Protein AF-A0A816H6U0-F1 (afdb_monomer_lite)

Sequence (360 aa):
MGFFITALHRNIEQLHKQQYVENSCQQSFTVYRGQALSKTKFDQLKKAKHGLISFNSFLSTSTDYNVASLFGASNAINPDDVGIIYVMKIDPTHTTTPFASISEISHFCQENETLFSMHSIFRIHEIEPIDDIDKIYKVHLSLTSDNDQDLHNLTEYIKHESYTDLQSCYALPQLLINIGQQNAAESLCQSLLTNTDGKDDSLLSPYLISYLLGRTKQAQGNYNQALALYHHSITNVAQLLPPTHPNLAASYTNIGLVHSDMGNYTQALEYLQKALSTQTESLPPNRPNLAGSYTNIGLVHREMGNYSQALEYHEKAVSIQTQSLPPNHPHLALSHTNIGLVHYKMGNYSQALEYLEKAL

Structure (mmCIF, N/CA/C/O backbone):
data_AF-A0A816H6U0-F1
#
_entry.id   AF-A0A816H6U0-F1
#
loop_
_atom_site.group_PDB
_atom_site.id
_atom_site.type_symbol
_atom_site.label_atom_id
_atom_site.label_alt_id
_atom_site.label_comp_id
_atom_site.label_asym_id
_atom_site.label_entity_id
_atom_site.label_seq_id
_atom_site.pdbx_PDB_ins_code
_atom_site.Cartn_x
_atom_site.Cartn_y
_atom_site.Cartn_z
_atom_site.occupancy
_atom_site.B_iso_or_equiv
_atom_site.auth_seq_id
_atom_site.auth_comp_id
_atom_site.auth_asym_id
_atom_site.auth_atom_id
_atom_site.pdbx_PDB_model_num
ATOM 1 N N . MET A 1 1 ? -1.404 6.862 -5.860 1.00 39.28 1 MET A N 1
ATOM 2 C CA . MET A 1 1 ? -1.728 6.767 -4.414 1.00 39.28 1 MET A CA 1
ATOM 3 C C . MET A 1 1 ? -0.497 6.591 -3.520 1.00 39.28 1 MET A C 1
ATOM 5 O O . MET A 1 1 ? -0.516 7.128 -2.422 1.00 39.28 1 MET A O 1
ATOM 9 N N . GLY A 1 2 ? 0.576 5.915 -3.963 1.00 47.31 2 GLY A N 1
ATOM 10 C CA . GLY A 1 2 ? 1.759 5.654 -3.121 1.00 47.31 2 GLY A CA 1
ATOM 11 C C . GLY A 1 2 ? 2.517 6.894 -2.617 1.00 47.31 2 GLY A C 1
ATOM 12 O O . GLY A 1 2 ? 3.001 6.879 -1.487 1.00 47.31 2 GLY A O 1
ATOM 13 N N . PHE A 1 3 ? 2.554 7.989 -3.388 1.00 53.75 3 PHE A N 1
ATOM 14 C CA . PHE A 1 3 ? 3.260 9.219 -2.994 1.00 53.75 3 PHE A CA 1
ATOM 15 C C . PHE A 1 3 ? 2.703 9.878 -1.743 1.00 53.75 3 PHE A C 1
ATOM 17 O O . PHE A 1 3 ? 3.462 10.207 -0.839 1.00 53.75 3 PHE A O 1
ATOM 24 N N . PHE A 1 4 ? 1.382 10.042 -1.677 1.00 65.38 4 PHE A N 1
ATOM 25 C CA . PHE A 1 4 ? 0.735 10.719 -0.557 1.00 65.38 4 PHE A CA 1
ATOM 26 C C . PHE A 1 4 ? 0.900 9.935 0.749 1.00 65.38 4 PHE A C 1
ATOM 28 O O . PHE A 1 4 ? 1.287 10.505 1.762 1.00 65.38 4 PHE A O 1
ATOM 35 N N . ILE A 1 5 ? 0.682 8.616 0.705 1.00 68.69 5 ILE A N 1
ATOM 36 C CA . ILE A 1 5 ? 0.832 7.726 1.867 1.00 68.69 5 ILE A CA 1
ATOM 37 C C . ILE A 1 5 ? 2.277 7.750 2.377 1.00 68.69 5 ILE A C 1
ATOM 39 O O . ILE A 1 5 ? 2.513 7.893 3.574 1.00 68.69 5 ILE A O 1
ATOM 43 N N . THR A 1 6 ? 3.247 7.669 1.465 1.00 67.25 6 THR A N 1
ATOM 44 C CA . THR A 1 6 ? 4.669 7.711 1.822 1.00 67.25 6 THR A CA 1
ATOM 45 C C . THR A 1 6 ? 5.069 9.064 2.407 1.00 67.25 6 THR A C 1
ATOM 47 O O . THR A 1 6 ? 5.762 9.116 3.420 1.00 67.25 6 THR A O 1
ATOM 50 N N . ALA A 1 7 ? 4.618 10.163 1.797 1.00 75.81 7 ALA A N 1
ATOM 51 C CA . ALA A 1 7 ? 4.896 11.510 2.283 1.00 75.81 7 ALA A CA 1
ATOM 52 C C . ALA A 1 7 ? 4.292 11.743 3.674 1.00 75.81 7 ALA A C 1
ATOM 54 O O . ALA A 1 7 ? 4.971 12.260 4.555 1.00 75.81 7 ALA A O 1
ATOM 55 N N . LEU A 1 8 ? 3.051 11.300 3.900 1.00 80.00 8 LEU A N 1
ATOM 56 C CA . LEU A 1 8 ? 2.392 11.418 5.197 1.00 80.00 8 LEU A CA 1
ATOM 57 C C . LEU A 1 8 ? 3.134 10.633 6.284 1.00 80.00 8 LEU A C 1
ATOM 59 O O . LEU A 1 8 ? 3.373 11.173 7.359 1.00 80.00 8 LEU A O 1
ATOM 63 N N . HIS A 1 9 ? 3.556 9.398 5.996 1.00 81.94 9 HIS A N 1
ATOM 64 C CA . HIS A 1 9 ? 4.350 8.604 6.936 1.00 81.94 9 HIS A CA 1
ATOM 65 C C . HIS A 1 9 ? 5.656 9.316 7.323 1.00 81.94 9 HIS A C 1
ATOM 67 O O . HIS A 1 9 ? 5.947 9.445 8.509 1.00 81.94 9 HIS A O 1
ATOM 73 N N . ARG A 1 10 ? 6.406 9.842 6.342 1.00 82.38 10 ARG A N 1
ATOM 74 C CA . ARG A 1 10 ? 7.650 10.588 6.606 1.00 82.38 10 ARG A CA 1
ATOM 75 C C . ARG A 1 10 ? 7.412 11.867 7.402 1.00 82.38 10 ARG A C 1
ATOM 77 O O . ARG A 1 10 ? 8.199 12.173 8.289 1.00 82.38 10 ARG A O 1
ATOM 84 N N . ASN A 1 11 ? 6.335 12.595 7.112 1.00 87.12 11 ASN A N 1
ATOM 85 C CA . ASN A 1 11 ? 5.986 13.802 7.859 1.00 87.12 11 ASN A CA 1
ATOM 86 C C . ASN A 1 11 ? 5.676 13.471 9.325 1.00 87.12 11 ASN A C 1
ATOM 88 O O . ASN A 1 11 ? 6.170 14.157 10.215 1.00 87.12 11 ASN A O 1
ATOM 92 N N . ILE A 1 12 ? 4.925 12.392 9.583 1.00 88.38 12 ILE A N 1
ATOM 93 C CA . ILE A 1 12 ? 4.669 11.906 10.947 1.00 88.38 12 ILE A CA 1
ATOM 94 C C . ILE A 1 12 ? 5.983 11.501 11.625 1.00 88.38 12 ILE A C 1
ATOM 96 O O . ILE A 1 12 ? 6.214 11.888 12.763 1.00 88.38 12 ILE A O 1
ATOM 100 N N . GLU A 1 13 ? 6.868 10.776 10.938 1.00 87.50 13 GLU A N 1
ATOM 101 C CA . GLU A 1 13 ? 8.172 10.375 11.484 1.00 87.50 13 GLU A CA 1
ATOM 102 C C . GLU A 1 13 ? 9.064 11.579 11.827 1.00 87.50 13 GLU A C 1
ATOM 104 O O . GLU A 1 13 ? 9.714 11.601 12.873 1.00 87.50 13 GLU A O 1
ATOM 109 N N . GLN A 1 14 ? 9.093 12.601 10.970 1.00 87.25 14 GLN A N 1
ATOM 110 C CA . GLN A 1 14 ? 9.869 13.815 11.206 1.00 87.25 14 GLN A CA 1
ATOM 111 C C . GLN A 1 14 ? 9.327 14.604 12.401 1.00 87.25 14 GLN A C 1
ATOM 113 O O . GLN A 1 14 ? 10.101 14.992 13.275 1.00 87.25 14 GLN A O 1
ATOM 118 N N . LEU A 1 15 ? 8.008 14.797 12.468 1.00 88.88 15 LEU A N 1
ATOM 119 C CA . LEU A 1 15 ? 7.363 15.460 13.602 1.00 88.88 15 LEU A CA 1
ATOM 120 C C . LEU A 1 15 ? 7.560 14.668 14.895 1.00 88.88 15 LEU A C 1
ATOM 122 O O . LEU A 1 15 ? 7.862 15.260 15.925 1.00 88.88 15 LEU A O 1
ATOM 126 N N . HIS A 1 16 ? 7.471 13.337 14.840 1.00 89.38 16 HIS A N 1
ATOM 127 C CA . HIS A 1 16 ? 7.739 12.469 15.984 1.00 89.38 16 HIS A CA 1
ATOM 128 C C . HIS A 1 16 ? 9.148 12.703 16.547 1.00 89.38 16 HIS A C 1
ATOM 130 O O . HIS A 1 16 ? 9.316 12.887 17.752 1.00 89.38 16 HIS A O 1
ATOM 136 N N . LYS A 1 17 ? 10.167 12.751 15.674 1.00 86.88 17 LYS A N 1
ATOM 137 C CA . LYS A 1 17 ? 11.556 13.025 16.079 1.00 86.88 17 LYS A CA 1
ATOM 138 C C . LYS A 1 17 ? 11.686 14.386 16.758 1.00 86.88 17 LYS A C 1
ATOM 140 O O . LYS A 1 17 ? 12.251 14.458 17.845 1.00 86.88 17 LYS A O 1
ATOM 145 N N . GLN A 1 18 ? 11.103 15.426 16.168 1.00 86.62 18 GLN A N 1
ATOM 146 C CA . GLN A 1 18 ? 11.118 16.778 16.732 1.00 86.62 18 GLN A CA 1
ATOM 147 C C . GLN A 1 18 ? 10.423 16.833 18.100 1.00 86.62 18 GLN A C 1
ATOM 149 O O . GLN A 1 18 ? 10.950 17.401 19.052 1.00 86.62 18 GLN A O 1
ATOM 154 N N . GLN A 1 19 ? 9.246 16.219 18.222 1.00 87.06 19 GLN A N 1
ATOM 155 C CA . GLN A 1 19 ? 8.400 16.323 19.412 1.00 87.06 19 GLN A CA 1
ATOM 156 C C . GLN A 1 19 ? 8.873 15.446 20.577 1.00 87.06 19 GLN A C 1
ATOM 158 O O . GLN A 1 19 ? 8.772 15.870 21.728 1.00 87.06 19 GLN A O 1
ATOM 163 N N . TYR A 1 20 ? 9.389 14.245 20.304 1.00 83.94 20 TYR A N 1
ATOM 164 C CA . TYR A 1 20 ? 9.611 13.231 21.341 1.00 83.94 20 TYR A CA 1
ATOM 165 C C . TYR A 1 20 ? 11.065 12.766 21.460 1.00 83.94 20 TYR A C 1
ATOM 167 O O . TYR A 1 20 ? 11.508 12.474 22.569 1.00 83.94 20 TYR A O 1
ATOM 175 N N . VAL A 1 21 ? 11.838 12.758 20.367 1.00 77.12 21 VAL A N 1
ATOM 176 C CA . VAL A 1 21 ? 13.246 12.315 20.394 1.00 77.12 21 VAL A CA 1
ATOM 177 C C . VAL A 1 21 ? 14.183 13.471 20.747 1.00 77.12 21 VAL A C 1
ATOM 179 O O . VAL A 1 21 ? 15.010 13.343 21.645 1.00 77.12 21 VAL A O 1
ATOM 182 N N . GLU A 1 22 ? 14.041 14.616 20.080 1.00 77.81 22 GLU A N 1
ATOM 183 C CA . GLU A 1 22 ? 14.912 15.785 20.269 1.00 77.81 22 GLU A CA 1
ATOM 184 C C . GLU A 1 22 ? 14.554 16.570 21.541 1.00 77.81 22 GLU A C 1
ATOM 186 O O . GLU A 1 22 ? 15.437 16.988 22.288 1.00 77.81 22 GLU A O 1
ATOM 191 N N . ASN A 1 23 ? 13.259 16.691 21.850 1.00 68.75 23 ASN A N 1
ATOM 192 C CA . ASN A 1 23 ? 12.766 17.422 23.022 1.00 68.75 23 ASN A CA 1
ATOM 193 C C . ASN A 1 23 ? 12.738 16.598 24.326 1.00 68.75 23 ASN A C 1
ATOM 195 O O . ASN A 1 23 ? 12.281 17.098 25.352 1.00 68.75 23 ASN A O 1
ATOM 199 N N . SER A 1 24 ? 13.233 15.350 24.318 1.00 63.59 24 SER A N 1
ATOM 200 C CA . SER A 1 24 ? 13.320 14.470 25.503 1.00 63.59 24 SER A CA 1
ATOM 201 C C . SER A 1 24 ? 11.999 14.318 26.283 1.00 63.59 24 SER A C 1
ATOM 203 O O . SER A 1 24 ? 12.000 14.190 27.510 1.00 63.59 24 SER A O 1
ATOM 205 N N . CYS A 1 25 ? 10.853 14.340 25.597 1.00 62.97 25 CYS A N 1
ATOM 206 C CA . CYS A 1 25 ? 9.553 14.174 26.241 1.00 62.97 25 CYS A CA 1
ATOM 207 C C . CYS A 1 25 ? 9.340 12.696 26.609 1.00 62.97 25 CYS A C 1
ATOM 209 O O . CYS A 1 25 ? 8.988 11.882 25.762 1.00 62.97 25 CYS A O 1
ATOM 211 N N . GLN A 1 26 ? 9.574 12.348 27.877 1.00 67.19 26 GLN A N 1
ATOM 212 C CA . GLN A 1 26 ? 9.478 10.970 28.388 1.00 67.19 26 GLN A CA 1
ATOM 213 C C . GLN A 1 26 ? 8.173 10.682 29.143 1.00 67.19 26 GLN A C 1
ATOM 215 O O . GLN A 1 26 ? 7.981 9.586 29.667 1.00 67.19 26 GLN A O 1
ATOM 220 N N . GLN A 1 27 ? 7.273 11.661 29.253 1.00 83.31 27 GLN A N 1
ATOM 221 C CA . GLN A 1 27 ? 6.045 11.476 30.013 1.00 83.31 27 GLN A CA 1
ATOM 222 C C . GLN A 1 27 ? 5.001 10.735 29.175 1.00 83.31 27 GLN A C 1
ATOM 224 O O . GLN A 1 27 ? 4.593 11.199 28.112 1.00 83.31 27 GLN A O 1
ATOM 229 N N . SER A 1 28 ? 4.532 9.594 29.684 1.00 88.06 28 SER A N 1
ATOM 230 C CA . SER A 1 28 ? 3.433 8.859 29.061 1.00 88.06 28 SER A CA 1
ATOM 231 C C . SER A 1 28 ? 2.152 9.691 29.047 1.00 88.06 28 SER A C 1
ATOM 233 O O . SER A 1 28 ? 1.828 10.334 30.050 1.00 88.06 28 SER A O 1
ATOM 235 N N . PHE A 1 29 ? 1.385 9.603 27.966 1.00 91.56 29 PHE A N 1
ATOM 236 C CA . PHE A 1 29 ? 0.109 10.299 27.809 1.00 91.56 29 PHE A CA 1
ATOM 237 C C . PHE A 1 29 ? -0.975 9.352 27.285 1.00 91.56 29 PHE A C 1
ATOM 239 O O . PHE A 1 29 ? -0.691 8.216 26.902 1.00 91.56 29 PHE A O 1
ATOM 246 N N . THR A 1 30 ? -2.227 9.804 27.301 1.00 94.19 30 THR A N 1
ATOM 247 C CA . THR A 1 30 ? -3.377 9.007 26.859 1.00 94.19 30 THR A CA 1
ATOM 248 C C . THR A 1 30 ? -4.060 9.687 25.687 1.00 94.19 30 THR A C 1
ATOM 250 O O . THR A 1 30 ? -4.304 10.893 25.726 1.00 94.19 30 THR A O 1
ATOM 253 N N . VAL A 1 31 ? -4.405 8.898 24.675 1.00 94.94 31 VAL A N 1
ATOM 254 C CA . VAL A 1 31 ? -5.229 9.323 23.542 1.00 94.94 31 VAL A CA 1
ATOM 255 C C . VAL A 1 31 ? -6.445 8.419 23.404 1.00 94.94 31 VAL A C 1
ATOM 257 O O . VAL A 1 31 ? -6.464 7.281 23.879 1.00 94.94 31 VAL A O 1
ATOM 260 N N . TYR A 1 32 ? -7.476 8.940 22.756 1.00 94.81 32 TYR A N 1
ATOM 261 C CA . TYR A 1 32 ? -8.787 8.326 22.674 1.00 94.81 32 TYR A CA 1
ATOM 262 C C . TYR A 1 32 ? -9.255 8.218 21.229 1.00 94.81 32 TYR A C 1
ATOM 264 O O . TYR A 1 32 ? -9.008 9.096 20.399 1.00 94.81 32 TYR A O 1
ATOM 272 N N . ARG A 1 33 ? -9.990 7.146 20.937 1.00 93.31 33 ARG A N 1
ATOM 273 C CA . ARG A 1 33 ? -10.673 6.967 19.654 1.00 93.31 33 ARG A CA 1
ATOM 274 C C . ARG A 1 33 ? -12.007 6.270 19.847 1.00 93.31 33 ARG A C 1
ATOM 276 O O . ARG A 1 33 ? -12.047 5.164 20.375 1.00 93.31 33 ARG A O 1
ATOM 283 N N . GLY A 1 34 ? -13.075 6.895 19.364 1.00 91.12 34 GLY A N 1
ATOM 284 C CA . GLY A 1 34 ? -14.398 6.283 19.294 1.00 91.12 34 GLY A CA 1
ATOM 285 C C . GLY A 1 34 ? -14.682 5.687 17.924 1.00 91.12 34 GLY A C 1
ATOM 286 O O . GLY A 1 34 ? -14.366 6.308 16.911 1.00 91.12 34 GLY A O 1
ATOM 287 N N . GLN A 1 35 ? -15.293 4.506 17.880 1.00 89.31 35 GLN A N 1
ATOM 288 C CA . GLN A 1 35 ? -15.839 3.915 16.656 1.00 89.31 35 GLN A CA 1
ATOM 289 C C . GLN A 1 35 ? -16.900 2.856 16.977 1.00 89.31 35 GLN A C 1
ATOM 291 O O . GLN A 1 35 ? -16.920 2.319 18.081 1.00 89.31 35 GLN A O 1
ATOM 296 N N . ALA A 1 36 ? -17.737 2.502 16.001 1.00 87.94 36 ALA A N 1
ATOM 297 C CA . ALA A 1 36 ? -18.554 1.294 16.093 1.00 87.94 36 ALA A CA 1
ATOM 298 C C . ALA A 1 36 ? -17.789 0.057 15.629 1.00 87.94 36 ALA A C 1
ATOM 300 O O . ALA A 1 36 ? -16.918 0.111 14.754 1.00 87.94 36 ALA A O 1
ATOM 301 N N . LEU A 1 37 ? -18.167 -1.078 16.201 1.00 87.56 37 LEU A N 1
ATOM 302 C CA . LEU A 1 37 ? -17.691 -2.388 15.810 1.00 87.56 37 LEU A CA 1
ATOM 303 C C . LEU A 1 37 ? -18.882 -3.345 15.738 1.00 87.56 37 LEU A C 1
ATOM 305 O O . LEU A 1 37 ? -19.704 -3.365 16.649 1.00 87.56 37 LEU A O 1
ATOM 309 N N . SER A 1 38 ? -18.965 -4.171 14.695 1.00 88.75 38 SER A N 1
ATOM 310 C CA . SER A 1 38 ? -20.021 -5.186 14.632 1.00 88.75 38 SER A CA 1
ATOM 311 C C . SER A 1 38 ? -19.884 -6.181 15.783 1.00 88.75 38 SER A C 1
ATOM 313 O O . SER A 1 38 ? -18.760 -6.510 16.184 1.00 88.75 38 SER A O 1
ATOM 315 N N . LYS A 1 39 ? -21.005 -6.724 16.280 1.00 87.00 39 LYS A N 1
ATOM 316 C CA . LYS A 1 39 ? -21.010 -7.733 17.361 1.00 87.00 39 LYS A CA 1
ATOM 317 C C . LYS A 1 39 ? -19.994 -8.855 17.134 1.00 87.00 39 LYS A C 1
ATOM 319 O O . LYS A 1 39 ? -19.219 -9.171 18.026 1.00 87.00 39 LYS A O 1
ATOM 324 N N . THR A 1 40 ? -19.906 -9.389 15.915 1.00 89.94 40 THR A N 1
ATOM 325 C CA . THR A 1 40 ? -18.952 -10.460 15.577 1.00 89.94 40 THR A CA 1
ATOM 326 C C . THR A 1 40 ? -17.495 -10.041 15.778 1.00 89.94 40 THR A C 1
ATOM 328 O O . THR A 1 40 ? -16.706 -10.793 16.349 1.00 89.94 40 THR A O 1
ATOM 331 N N . LYS A 1 41 ? -17.122 -8.841 15.317 1.00 90.31 41 LYS A N 1
ATOM 332 C CA . LYS A 1 41 ? -15.765 -8.305 15.490 1.00 90.31 41 LYS A CA 1
ATOM 333 C C . LYS A 1 41 ? -15.492 -7.963 16.956 1.00 90.31 41 LYS A C 1
ATOM 335 O O . LYS A 1 41 ? -14.375 -8.144 17.429 1.00 90.31 41 LYS A O 1
ATOM 340 N N . PHE A 1 42 ? -16.507 -7.513 17.686 1.00 91.25 42 PHE A N 1
ATOM 341 C CA . PHE A 1 42 ? -16.403 -7.249 19.116 1.00 91.25 42 PHE A CA 1
ATOM 342 C C . PHE A 1 42 ? -16.213 -8.523 19.943 1.00 91.25 42 PHE A C 1
ATOM 344 O O . PHE A 1 42 ? -15.366 -8.555 20.831 1.00 91.25 42 PHE A O 1
ATOM 351 N N . ASP A 1 43 ? -16.904 -9.608 19.605 1.00 91.38 43 ASP A N 1
ATOM 352 C CA . ASP A 1 43 ? -16.697 -10.905 20.250 1.00 91.38 43 ASP A CA 1
ATOM 353 C C . ASP A 1 43 ? -15.291 -11.455 19.979 1.00 91.38 43 ASP A C 1
ATOM 355 O O . ASP A 1 43 ? -14.668 -12.044 20.864 1.00 91.38 43 ASP A O 1
ATOM 359 N N . GLN A 1 44 ? -14.757 -11.238 18.772 1.00 92.75 44 GLN A N 1
ATOM 360 C CA . GLN A 1 44 ? -13.355 -11.539 18.466 1.00 92.75 44 GLN A CA 1
ATOM 361 C C . GLN A 1 44 ? -12.405 -10.696 19.322 1.00 92.75 44 GLN A C 1
ATOM 363 O O . GLN A 1 44 ? -11.469 -11.246 19.897 1.00 92.75 44 GLN A O 1
ATOM 368 N N . LEU A 1 45 ? -12.679 -9.396 19.474 1.00 92.25 45 LEU A N 1
ATOM 369 C CA . LEU A 1 45 ? -11.899 -8.504 20.333 1.00 92.25 45 LEU A CA 1
ATOM 370 C C . LEU A 1 45 ? -11.910 -8.968 21.798 1.00 92.25 45 LEU A C 1
ATOM 372 O O . LEU A 1 45 ? -10.856 -9.025 22.424 1.00 92.25 45 LEU A O 1
ATOM 376 N N . LYS A 1 46 ? -13.074 -9.370 22.329 1.00 91.75 46 LYS A N 1
ATOM 377 C CA . LYS A 1 46 ? -13.203 -9.937 23.683 1.00 91.75 46 LYS A CA 1
ATOM 378 C C . LYS A 1 46 ? -12.382 -11.214 23.854 1.00 91.75 46 LYS A C 1
ATOM 380 O O . LYS A 1 46 ? -11.721 -11.381 24.875 1.00 91.75 46 LYS A O 1
ATOM 385 N N . LYS A 1 47 ? -12.399 -12.107 22.861 1.00 93.06 47 LYS A N 1
ATOM 386 C CA . LYS A 1 47 ? -11.585 -13.337 22.868 1.00 93.06 47 LYS A CA 1
ATOM 387 C C . LYS A 1 47 ? -10.088 -13.046 22.777 1.00 93.06 47 LYS A C 1
ATOM 389 O O . LYS A 1 47 ? -9.299 -13.802 23.328 1.00 93.06 47 LYS A O 1
ATOM 394 N N . ALA A 1 48 ? -9.716 -11.955 22.114 1.00 90.81 48 ALA A N 1
ATOM 395 C CA . ALA A 1 48 ? -8.341 -11.497 21.962 1.00 90.81 48 ALA A CA 1
ATOM 396 C C . ALA A 1 48 ? -7.838 -10.653 23.150 1.00 90.81 48 ALA A C 1
ATOM 398 O O . ALA A 1 48 ? -6.799 -10.005 23.029 1.00 90.81 48 ALA A O 1
ATOM 399 N N . LYS A 1 49 ? -8.537 -10.636 24.298 1.00 92.50 49 LYS A N 1
ATOM 400 C CA . LYS A 1 49 ? -8.062 -9.965 25.520 1.00 92.50 49 LYS A CA 1
ATOM 401 C C . LYS A 1 49 ? -6.639 -10.429 25.860 1.00 92.50 49 LYS A C 1
ATOM 403 O O . LYS A 1 49 ? -6.349 -11.618 25.776 1.00 92.50 49 LYS A O 1
ATOM 408 N N . HIS A 1 50 ? -5.765 -9.496 26.242 1.00 90.25 50 HIS A N 1
ATOM 409 C CA . HIS A 1 50 ? -4.321 -9.707 26.439 1.00 90.25 50 HIS A CA 1
ATOM 410 C C . HIS A 1 50 ? -3.509 -9.979 25.165 1.00 90.25 50 HIS A C 1
ATOM 412 O O . HIS A 1 50 ? -2.284 -10.014 25.240 1.00 90.25 50 HIS A O 1
ATOM 418 N N . GLY A 1 51 ? -4.148 -10.106 24.001 1.00 91.06 51 GLY A N 1
ATOM 419 C CA . GLY A 1 51 ? -3.500 -10.229 22.699 1.00 91.06 51 GLY A CA 1
ATOM 420 C C . GLY A 1 51 ? -3.148 -8.885 22.056 1.00 91.06 51 GLY A C 1
ATOM 421 O O . GLY A 1 51 ? -3.189 -7.826 22.688 1.00 91.06 51 GLY A O 1
ATOM 422 N N . LEU A 1 52 ? -2.807 -8.943 20.770 1.00 90.50 52 LEU A N 1
ATOM 423 C CA . LEU A 1 52 ? -2.428 -7.793 19.950 1.00 90.50 52 LEU A CA 1
ATOM 424 C C . LEU A 1 52 ? -3.576 -7.344 19.042 1.00 90.50 52 LEU A C 1
ATOM 426 O O . LEU A 1 52 ? -4.303 -8.166 18.486 1.00 90.50 52 LEU A O 1
ATOM 430 N N . ILE A 1 53 ? -3.687 -6.033 18.840 1.00 90.25 53 ILE A N 1
ATOM 431 C CA . ILE A 1 53 ? -4.529 -5.417 17.813 1.00 90.25 53 ILE A CA 1
ATOM 432 C C . ILE A 1 53 ? -3.681 -4.493 16.945 1.00 90.25 53 ILE A C 1
ATOM 434 O O . ILE A 1 53 ? -2.891 -3.704 17.461 1.00 90.25 53 ILE A O 1
ATOM 438 N N . SER A 1 54 ? -3.853 -4.575 15.626 1.00 88.62 54 SER A N 1
ATOM 439 C CA . SER A 1 54 ? -3.197 -3.679 14.675 1.00 88.62 54 SER A CA 1
ATOM 440 C C . SER A 1 54 ? -4.201 -2.744 14.007 1.00 88.62 54 SER A C 1
ATOM 442 O O . SER A 1 54 ? -5.296 -3.143 13.603 1.00 88.62 54 SER A O 1
ATOM 444 N N . PHE A 1 55 ? -3.801 -1.487 13.841 1.00 87.06 55 PHE A N 1
ATOM 445 C CA . PHE A 1 55 ? -4.481 -0.529 12.980 1.00 87.06 55 PHE A CA 1
ATOM 446 C C . PHE A 1 55 ? -3.691 -0.417 11.672 1.00 87.06 55 PHE A C 1
ATOM 448 O O . PHE A 1 55 ? -2.634 0.208 11.599 1.00 87.06 55 PHE A O 1
ATOM 455 N N . ASN A 1 56 ? -4.206 -1.057 10.619 1.00 77.12 56 ASN A N 1
ATOM 456 C CA . ASN A 1 56 ? -3.517 -1.199 9.325 1.00 77.12 56 ASN A CA 1
ATOM 457 C C . ASN A 1 56 ? -3.587 0.063 8.443 1.00 77.12 56 ASN A C 1
ATOM 459 O O . ASN A 1 56 ? -3.193 0.050 7.282 1.00 77.12 56 ASN A O 1
ATOM 463 N N . SER A 1 57 ? -4.122 1.161 8.964 1.00 82.06 57 SER A N 1
ATOM 464 C CA . SER A 1 57 ? -4.214 2.457 8.293 1.00 82.06 57 SER A CA 1
ATOM 465 C C . SER A 1 57 ? -3.744 3.544 9.249 1.00 82.06 57 SER A C 1
ATOM 467 O O . SER A 1 57 ? -3.562 3.276 10.436 1.00 82.06 57 SER A O 1
ATOM 469 N N . PHE A 1 58 ? -3.553 4.764 8.743 1.00 83.69 58 PHE A N 1
ATOM 470 C CA . PHE A 1 58 ? -3.268 5.904 9.609 1.00 83.69 58 PHE A CA 1
ATOM 471 C C . PHE A 1 58 ? -4.361 6.037 10.663 1.00 83.69 58 PHE A C 1
ATOM 473 O O . PHE A 1 58 ? -5.557 6.027 10.357 1.00 83.69 58 PHE A O 1
ATOM 480 N N . LEU A 1 59 ? -3.927 6.131 11.909 1.00 88.56 59 LEU A N 1
ATOM 481 C CA . LEU A 1 59 ? -4.808 6.159 13.057 1.00 88.56 59 LEU A CA 1
ATOM 482 C C . LEU A 1 59 ? -4.813 7.586 13.603 1.00 88.56 59 LEU A C 1
ATOM 484 O O . LEU A 1 59 ? -3.830 8.034 14.181 1.00 88.56 59 LEU A O 1
ATOM 488 N N . SER A 1 60 ? -5.923 8.295 13.397 1.00 90.44 60 SER A N 1
ATOM 489 C CA . SER A 1 60 ? -6.202 9.552 14.098 1.00 90.44 60 SER A CA 1
ATOM 490 C C . SER A 1 60 ? -6.852 9.258 15.452 1.00 90.44 60 SER A C 1
ATOM 492 O O . SER A 1 60 ? -7.715 8.372 15.570 1.00 90.44 60 SER A O 1
ATOM 494 N N . THR A 1 61 ? -6.394 9.985 16.467 1.00 92.62 61 THR A N 1
ATOM 495 C CA . THR A 1 61 ? -6.847 9.913 17.856 1.00 92.62 61 THR A CA 1
ATOM 496 C C . THR A 1 61 ? -6.914 11.318 18.440 1.00 92.62 61 THR A C 1
ATOM 498 O O . THR A 1 61 ? -6.171 12.197 18.011 1.00 92.62 61 THR A O 1
ATOM 501 N N . SER A 1 62 ? -7.770 11.529 19.436 1.00 91.12 62 SER A N 1
ATOM 502 C CA . SER A 1 62 ? -7.883 12.805 20.146 1.00 91.12 62 SER A CA 1
ATOM 503 C C . SER A 1 62 ? -7.324 12.690 21.560 1.00 91.12 62 SER A C 1
ATOM 505 O O . SER A 1 62 ? -7.418 11.635 22.184 1.00 91.12 62 SER A O 1
ATOM 507 N N . THR A 1 63 ? -6.784 13.776 22.104 1.00 88.69 63 THR A N 1
ATOM 508 C CA . THR A 1 63 ? -6.489 13.863 23.545 1.00 88.69 63 THR A CA 1
ATOM 509 C C . THR A 1 63 ? -7.739 14.155 24.381 1.00 88.69 63 THR A C 1
ATOM 511 O O . THR A 1 63 ? -7.710 13.989 25.601 1.00 88.69 63 THR A O 1
ATOM 514 N N . ASP A 1 64 ? -8.854 14.534 23.746 1.00 89.94 64 ASP A N 1
ATOM 515 C CA . ASP A 1 64 ? -10.135 14.780 24.404 1.00 89.94 64 ASP A CA 1
ATOM 516 C C . ASP A 1 64 ? -11.023 13.527 24.374 1.00 89.94 64 ASP A C 1
ATOM 518 O O . ASP A 1 64 ? -11.472 13.048 23.326 1.00 89.94 64 ASP A O 1
ATOM 522 N N . TYR A 1 65 ? -11.322 13.013 25.567 1.00 89.06 65 TYR A N 1
ATOM 523 C CA . TYR A 1 65 ? -12.229 11.887 25.755 1.00 89.06 65 TYR A CA 1
ATOM 524 C C . TYR A 1 65 ? -13.636 12.167 25.210 1.00 89.06 65 TYR A C 1
ATOM 526 O O . TYR A 1 65 ? -14.272 11.264 24.669 1.00 89.06 65 TYR A O 1
ATOM 534 N N . ASN A 1 66 ? -14.138 13.398 25.331 1.00 88.00 66 ASN A N 1
ATOM 535 C CA . ASN A 1 66 ? -15.503 13.739 24.931 1.00 88.00 66 ASN A CA 1
ATOM 536 C C . ASN A 1 66 ? -15.678 13.649 23.416 1.00 88.00 66 ASN A C 1
ATOM 538 O O . ASN A 1 66 ? -16.687 13.120 22.950 1.00 88.00 66 ASN A O 1
ATOM 542 N N . VAL A 1 67 ? -14.671 14.090 22.656 1.00 86.06 67 VAL A N 1
ATOM 543 C CA . VAL A 1 67 ? -14.649 13.968 21.193 1.00 86.06 67 VAL A CA 1
ATOM 544 C C . VAL A 1 67 ? -14.742 12.496 20.798 1.00 86.06 67 VAL A C 1
ATOM 546 O O . VAL A 1 67 ? -15.637 12.112 20.048 1.00 86.06 67 VAL A O 1
ATOM 549 N N . ALA A 1 68 ? -13.889 11.640 21.368 1.00 86.56 68 ALA A N 1
ATOM 550 C CA . ALA A 1 68 ? -13.933 10.202 21.108 1.00 86.56 68 ALA A CA 1
ATOM 551 C C . ALA A 1 68 ? -15.261 9.561 21.551 1.00 86.56 68 ALA A C 1
ATOM 553 O O . ALA A 1 68 ? -15.810 8.728 20.835 1.00 86.56 68 ALA A O 1
ATOM 554 N N . SER A 1 69 ? -15.812 9.970 22.693 1.00 85.81 69 SER A N 1
ATOM 555 C CA . SER A 1 69 ? -17.090 9.462 23.200 1.00 85.81 69 SER A CA 1
ATOM 556 C C . SER A 1 69 ? -18.246 9.748 22.243 1.00 85.81 69 SER A C 1
ATOM 558 O O . SER A 1 69 ? -19.051 8.857 21.974 1.00 85.81 69 SER A O 1
ATOM 560 N N . LEU A 1 70 ? -18.285 10.942 21.640 1.00 84.69 70 LEU A N 1
ATOM 561 C CA . LEU A 1 70 ? -19.287 11.286 20.630 1.00 84.69 70 LEU A CA 1
ATOM 562 C C . LEU A 1 70 ? -19.228 10.340 19.425 1.00 84.69 70 LEU A C 1
ATOM 564 O O . LEU A 1 70 ? -20.276 9.887 18.978 1.00 84.69 70 LEU A O 1
ATOM 568 N N . PHE A 1 71 ? -18.036 9.987 18.932 1.00 81.50 71 PHE A N 1
ATOM 569 C CA . PHE A 1 71 ? -17.877 9.029 17.827 1.00 81.50 71 PHE A CA 1
ATOM 570 C C . PHE A 1 71 ? -18.180 7.577 18.224 1.00 81.50 71 PHE A C 1
ATOM 572 O O . PHE A 1 71 ? -18.684 6.804 17.409 1.00 81.50 71 PHE A O 1
ATOM 579 N N . GLY A 1 72 ? -17.877 7.187 19.464 1.00 78.31 72 GLY A N 1
ATOM 580 C CA . GLY A 1 72 ? -18.221 5.864 19.991 1.00 78.31 72 GLY A CA 1
ATOM 581 C C . GLY A 1 72 ? -19.732 5.688 20.165 1.00 78.31 72 GLY A C 1
ATOM 582 O O . GLY A 1 72 ? -20.269 4.631 19.842 1.00 78.31 72 GLY A O 1
ATOM 583 N N . ALA A 1 73 ? -20.423 6.741 20.611 1.00 73.31 73 ALA A N 1
ATOM 584 C CA . ALA A 1 73 ? -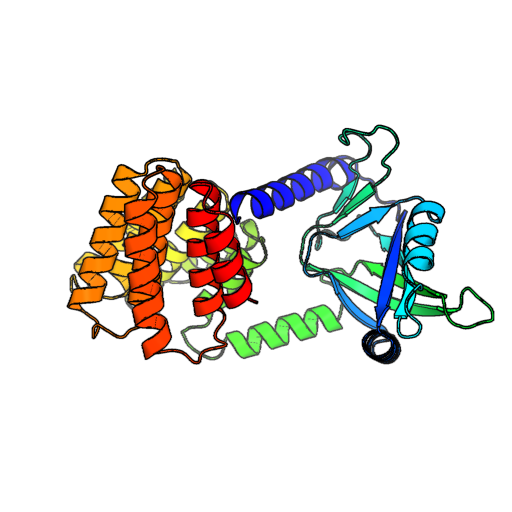21.865 6.746 20.844 1.00 73.31 73 ALA A CA 1
ATOM 585 C C . ALA A 1 73 ? -22.689 6.959 19.561 1.00 73.31 73 ALA A C 1
ATOM 587 O O . ALA A 1 73 ? -23.740 6.342 19.398 1.00 73.31 73 ALA A O 1
ATOM 588 N N . SER A 1 74 ? -22.224 7.802 18.630 1.00 63.06 74 SER A N 1
ATOM 589 C CA . SER A 1 74 ? -22.976 8.160 17.415 1.00 63.06 74 SER A CA 1
ATOM 590 C C . SER A 1 74 ? -23.083 7.033 16.389 1.00 63.06 74 SER A C 1
ATOM 592 O O . SER A 1 74 ? -23.949 7.088 15.522 1.00 63.06 74 SER A O 1
ATOM 594 N N . ASN A 1 75 ? -22.260 5.988 16.505 1.00 56.25 75 ASN A N 1
ATOM 595 C CA . ASN A 1 75 ? -22.241 4.871 15.563 1.00 56.25 75 ASN A CA 1
ATOM 596 C C . ASN A 1 75 ? -22.997 3.616 16.054 1.00 56.25 75 ASN A C 1
ATOM 598 O O . ASN A 1 75 ? -23.065 2.629 15.330 1.00 56.25 75 ASN A O 1
ATOM 602 N N . ALA A 1 76 ? -23.638 3.658 17.230 1.00 53.44 76 ALA A N 1
ATOM 603 C CA . ALA A 1 76 ? -24.527 2.596 17.731 1.00 53.44 76 ALA A CA 1
ATOM 604 C C . ALA A 1 76 ? -25.990 2.744 17.241 1.00 53.44 76 ALA A C 1
ATOM 606 O O . ALA A 1 76 ? -26.935 2.312 17.904 1.00 53.44 76 ALA A O 1
ATOM 607 N N . ILE A 1 77 ? -26.193 3.398 16.089 1.00 59.62 77 ILE A N 1
ATOM 608 C CA . ILE A 1 77 ? -27.514 3.571 15.455 1.00 59.62 77 ILE A CA 1
ATOM 609 C C . ILE A 1 77 ? -28.042 2.221 14.947 1.00 59.62 77 ILE A C 1
ATOM 611 O O . ILE A 1 77 ? -29.247 1.968 14.988 1.00 59.62 77 ILE A O 1
ATOM 615 N N . ASN A 1 78 ? -27.145 1.333 14.510 1.00 69.25 78 ASN A N 1
ATOM 616 C CA . ASN A 1 78 ? -27.498 -0.023 14.115 1.00 69.25 78 ASN A CA 1
ATOM 617 C C . ASN A 1 78 ? -27.613 -0.945 15.341 1.00 69.25 78 ASN A C 1
ATOM 619 O O . ASN A 1 78 ? -26.694 -0.988 16.158 1.00 69.25 78 ASN A O 1
ATOM 623 N N . PRO A 1 79 ? -28.679 -1.762 15.449 1.00 71.75 79 PRO A N 1
ATOM 624 C CA . PRO A 1 79 ? -28.867 -2.688 16.572 1.00 71.75 79 PRO A CA 1
ATOM 625 C C . PRO A 1 79 ? -27.774 -3.759 16.714 1.00 71.75 79 PRO A C 1
ATOM 627 O O . PRO A 1 79 ? -27.682 -4.407 17.762 1.00 71.75 79 PRO A O 1
ATOM 630 N N . ASP A 1 80 ? -26.991 -3.983 15.657 1.00 80.31 80 ASP A N 1
ATOM 631 C CA . ASP A 1 80 ? -25.956 -5.018 15.562 1.00 80.31 80 ASP A CA 1
ATOM 632 C C . ASP A 1 80 ? -24.525 -4.512 15.745 1.00 80.31 80 ASP A C 1
ATOM 634 O O . ASP A 1 80 ? -23.582 -5.310 15.720 1.00 80.31 80 ASP A O 1
ATOM 638 N N . ASP A 1 81 ? -24.381 -3.218 16.012 1.00 86.06 81 ASP A N 1
ATOM 639 C CA . ASP A 1 81 ? -23.107 -2.585 16.303 1.00 86.06 81 ASP A CA 1
ATOM 640 C C . ASP A 1 81 ? -22.975 -2.273 17.797 1.00 86.06 81 ASP A C 1
ATOM 642 O O . ASP A 1 81 ? -23.949 -2.035 18.514 1.00 86.06 81 ASP A O 1
ATOM 646 N N . VAL A 1 82 ? -21.732 -2.297 18.264 1.00 88.12 82 VAL A N 1
ATOM 647 C CA . VAL A 1 82 ? -21.323 -1.974 19.628 1.00 88.12 82 VAL A CA 1
ATOM 648 C C . VAL A 1 82 ? -20.415 -0.753 19.558 1.00 88.12 82 VAL A C 1
ATOM 650 O O . VAL A 1 82 ? -19.473 -0.715 18.761 1.00 88.12 82 VAL A O 1
ATOM 653 N N . GLY A 1 83 ? -20.697 0.257 20.377 1.00 90.12 83 GLY A N 1
ATOM 654 C CA . GLY A 1 83 ? -19.861 1.444 20.499 1.00 90.12 83 GLY A CA 1
ATOM 655 C C . GLY A 1 83 ? -18.583 1.119 21.263 1.00 90.12 83 GLY A C 1
ATOM 656 O O . GLY A 1 83 ? -18.628 0.552 22.351 1.00 90.12 83 GLY A O 1
ATOM 657 N N . ILE A 1 84 ? -17.429 1.478 20.714 1.00 91.12 84 ILE A N 1
ATOM 658 C CA . ILE A 1 84 ? -16.128 1.253 21.343 1.00 91.12 84 ILE A CA 1
ATOM 659 C C . ILE A 1 84 ? -15.417 2.585 21.513 1.00 91.12 84 ILE A C 1
ATOM 661 O O . ILE A 1 84 ? -15.303 3.365 20.568 1.00 91.12 84 ILE A O 1
ATOM 665 N N . ILE A 1 85 ? -14.890 2.812 22.713 1.00 93.62 85 ILE A N 1
ATOM 666 C CA . ILE A 1 85 ? -13.946 3.882 23.010 1.00 93.62 85 ILE A CA 1
ATOM 667 C C . ILE A 1 85 ? -12.611 3.233 23.360 1.00 93.62 85 ILE A C 1
ATOM 669 O O . ILE A 1 85 ? -12.430 2.669 24.439 1.00 93.62 85 ILE A O 1
ATOM 673 N N . TYR A 1 86 ? -11.655 3.314 22.444 1.00 94.81 86 TYR A N 1
ATOM 674 C CA . TYR A 1 86 ? -10.285 2.926 22.731 1.00 94.81 86 TYR A CA 1
ATOM 675 C C . TYR A 1 86 ? -9.631 3.981 23.616 1.00 94.81 86 TYR A C 1
ATOM 677 O O . TYR A 1 86 ? -9.608 5.162 23.268 1.00 94.81 86 TYR A O 1
ATOM 685 N N . VAL A 1 87 ? -9.088 3.535 24.745 1.00 96.00 87 VAL A N 1
ATOM 686 C CA . VAL A 1 87 ? -8.299 4.336 25.680 1.00 96.00 87 VAL A CA 1
ATOM 687 C C . VAL A 1 87 ? -6.855 3.875 25.541 1.00 96.00 87 VAL A C 1
ATOM 689 O O . VAL A 1 87 ? -6.491 2.816 26.048 1.00 96.00 87 VAL A O 1
ATOM 692 N N . MET A 1 88 ? -6.046 4.629 24.803 1.00 95.44 88 MET A N 1
ATOM 693 C CA . MET A 1 88 ? -4.703 4.215 24.400 1.00 95.44 88 MET A CA 1
ATOM 694 C C . MET A 1 88 ? -3.651 4.942 25.230 1.00 95.44 88 MET A C 1
ATOM 696 O O . MET A 1 88 ? -3.512 6.160 25.136 1.00 95.44 88 MET A O 1
ATOM 700 N N . LYS A 1 89 ? -2.892 4.194 26.030 1.00 93.94 89 LYS A N 1
ATOM 701 C CA . LYS A 1 89 ? -1.736 4.709 26.763 1.00 93.94 89 LYS A CA 1
ATOM 702 C C . LYS A 1 89 ? -0.497 4.661 25.873 1.00 93.94 89 LYS A C 1
ATOM 704 O O . LYS A 1 89 ? -0.123 3.595 25.377 1.00 93.94 89 LYS A O 1
ATOM 709 N N . ILE A 1 90 ? 0.134 5.814 25.700 1.00 92.12 90 ILE A N 1
ATOM 710 C CA . ILE A 1 90 ? 1.286 6.012 24.828 1.00 92.12 90 ILE A CA 1
ATOM 711 C C . ILE A 1 90 ? 2.514 6.279 25.687 1.00 92.12 90 ILE A C 1
ATOM 713 O O . ILE A 1 90 ? 2.521 7.198 26.508 1.00 92.12 90 ILE A O 1
ATOM 717 N N . ASP A 1 91 ? 3.543 5.460 25.492 1.00 88.31 91 ASP A N 1
ATOM 718 C CA . ASP A 1 91 ? 4.881 5.689 26.022 1.00 88.31 91 ASP A CA 1
ATOM 719 C C . ASP A 1 91 ? 5.769 6.211 24.877 1.00 88.31 91 ASP A C 1
ATOM 721 O O . ASP A 1 91 ? 6.050 5.456 23.942 1.00 88.31 91 ASP A O 1
ATOM 725 N N . PRO A 1 92 ? 6.195 7.489 24.908 1.00 84.94 92 PRO A N 1
ATOM 726 C CA . PRO A 1 92 ? 6.998 8.074 23.838 1.00 84.94 92 PRO A CA 1
ATOM 727 C C . PRO A 1 92 ? 8.392 7.474 23.680 1.00 84.94 92 PRO A C 1
ATOM 729 O O . PRO A 1 92 ? 9.041 7.710 22.666 1.00 84.94 92 PRO A O 1
ATOM 732 N N . THR A 1 93 ? 8.868 6.698 24.657 1.00 80.75 93 THR A N 1
ATOM 733 C CA . THR A 1 93 ? 10.159 6.008 24.550 1.00 80.75 93 THR A CA 1
ATOM 734 C C . THR A 1 93 ? 10.112 4.832 23.570 1.00 80.75 93 THR A C 1
ATOM 736 O O . THR A 1 93 ? 11.156 4.338 23.141 1.00 80.75 93 THR A O 1
ATOM 739 N N . HIS A 1 94 ? 8.916 4.376 23.186 1.00 78.00 94 HIS A N 1
ATOM 740 C CA . HIS A 1 94 ? 8.726 3.333 22.187 1.00 78.00 94 HIS A CA 1
ATOM 741 C C . HIS A 1 94 ? 8.798 3.919 20.773 1.00 78.00 94 HIS A C 1
ATOM 743 O O . HIS A 1 94 ? 7.860 4.543 20.287 1.00 78.00 94 HIS A O 1
ATOM 749 N N . THR A 1 95 ? 9.918 3.682 20.092 1.00 68.69 95 THR A N 1
ATOM 750 C CA . THR A 1 95 ? 10.220 4.256 18.769 1.00 68.69 95 THR A CA 1
ATOM 751 C C . THR A 1 95 ? 9.706 3.426 17.588 1.00 68.69 95 THR A C 1
ATOM 753 O O . THR A 1 95 ? 9.888 3.812 16.435 1.00 68.69 95 THR A O 1
ATOM 756 N N . THR A 1 96 ? 9.068 2.284 17.852 1.00 71.81 96 THR A N 1
ATOM 757 C CA . THR A 1 96 ? 8.641 1.308 16.834 1.00 71.81 96 THR A CA 1
ATOM 758 C C . THR A 1 96 ? 7.556 1.831 15.908 1.00 71.81 96 THR A C 1
ATOM 760 O O . THR A 1 96 ? 7.536 1.510 14.722 1.00 71.81 96 THR A O 1
ATOM 763 N N . THR A 1 97 ? 6.647 2.638 16.451 1.00 82.25 97 THR A N 1
ATOM 764 C CA . THR A 1 97 ? 5.519 3.209 15.722 1.00 82.25 97 THR A CA 1
ATOM 765 C C . THR A 1 97 ? 5.613 4.727 15.780 1.00 82.25 97 THR A C 1
ATOM 767 O O . THR A 1 97 ? 5.307 5.309 16.820 1.00 82.25 97 THR A O 1
ATOM 770 N N . PRO A 1 98 ? 5.995 5.394 14.679 1.00 88.25 98 PRO A N 1
ATOM 771 C CA . PRO A 1 98 ? 5.963 6.846 14.616 1.00 88.25 98 PRO A CA 1
ATOM 772 C C . PRO A 1 98 ? 4.551 7.392 14.842 1.00 88.25 98 PRO A C 1
ATOM 774 O O . PRO A 1 98 ? 3.588 6.935 14.213 1.00 88.25 98 PRO A O 1
ATOM 777 N N . PHE A 1 99 ? 4.449 8.406 15.695 1.00 91.88 99 PHE A N 1
ATOM 778 C CA . PHE A 1 99 ? 3.232 9.174 15.940 1.00 91.88 99 PHE A CA 1
ATOM 779 C C . PHE A 1 99 ? 3.569 10.641 16.200 1.00 91.88 99 PHE A C 1
ATOM 781 O O . PHE A 1 99 ? 4.635 10.951 16.723 1.00 91.88 99 PHE A O 1
ATOM 788 N N . ALA A 1 100 ? 2.665 11.552 15.870 1.00 91.62 100 ALA A N 1
ATOM 789 C CA . ALA A 1 100 ? 2.893 12.977 16.061 1.00 91.62 100 ALA A CA 1
ATOM 790 C C . ALA A 1 100 ? 1.612 13.692 16.474 1.00 91.62 100 ALA A C 1
ATOM 792 O O . ALA A 1 100 ? 0.536 13.405 15.942 1.00 91.62 100 ALA A O 1
ATOM 793 N N . SER A 1 101 ? 1.743 14.651 17.389 1.00 90.00 101 SER A N 1
ATOM 794 C CA . SER A 1 101 ? 0.694 15.640 17.618 1.00 90.00 101 SER A CA 1
ATOM 795 C C . SER A 1 101 ? 0.633 16.582 16.421 1.00 90.00 101 SER A C 1
ATOM 797 O O . SER A 1 101 ? 1.667 17.081 15.969 1.00 90.00 101 SER A O 1
ATOM 799 N N . ILE A 1 102 ? -0.570 16.851 15.922 1.00 89.62 102 ILE A N 1
ATOM 800 C CA . ILE A 1 102 ? -0.788 17.815 14.837 1.00 89.62 102 ILE A CA 1
ATOM 801 C C . ILE A 1 102 ? -1.399 19.132 15.319 1.00 89.62 102 ILE A C 1
ATOM 803 O O . ILE A 1 102 ? -1.704 19.991 14.498 1.00 89.62 102 ILE A O 1
ATOM 807 N N . SER A 1 103 ? -1.541 19.329 16.632 1.00 84.62 103 SER A N 1
ATOM 808 C CA . SER A 1 103 ? -2.189 20.512 17.218 1.00 84.62 103 SER A CA 1
ATOM 809 C C . SER A 1 103 ? -1.585 21.846 16.765 1.00 84.62 103 SER A C 1
ATOM 811 O O . SER A 1 103 ? -2.294 22.836 16.629 1.00 84.62 103 SER A O 1
ATOM 813 N N . GLU A 1 104 ? -0.277 21.881 16.506 1.00 83.62 104 GLU A N 1
ATOM 814 C CA . GLU A 1 104 ? 0.446 23.098 16.103 1.00 83.62 104 GLU A CA 1
ATOM 815 C C . GLU A 1 104 ? 0.449 23.347 14.588 1.00 83.62 104 GLU A C 1
ATOM 817 O O . GLU A 1 104 ? 0.829 24.426 14.137 1.00 83.62 104 GLU A O 1
ATOM 822 N N . ILE A 1 105 ? 0.048 22.350 13.797 1.00 84.81 105 ILE A N 1
ATOM 823 C CA . ILE A 1 105 ? 0.103 22.392 12.329 1.00 84.81 105 ILE A CA 1
ATOM 824 C C . ILE A 1 105 ? -1.258 22.160 11.669 1.00 84.81 105 ILE A C 1
ATOM 826 O O . ILE A 1 105 ? -1.366 22.272 10.446 1.00 84.81 105 ILE A O 1
ATOM 830 N N . SER A 1 106 ? -2.289 21.820 12.448 1.00 82.25 106 SER A N 1
ATOM 831 C CA . SER A 1 106 ? -3.643 21.683 11.929 1.00 82.25 106 SER A CA 1
ATOM 832 C C . SER A 1 106 ? -4.147 23.028 11.403 1.00 82.25 106 SER A C 1
ATOM 834 O O . SER A 1 106 ? -3.863 24.096 11.948 1.00 82.25 106 SER A O 1
ATOM 836 N N . HIS A 1 107 ? -4.939 22.962 10.333 1.00 82.50 107 HIS A N 1
ATOM 837 C CA . HIS A 1 107 ? -5.679 24.112 9.828 1.00 82.50 107 HIS A CA 1
ATOM 838 C C . HIS A 1 107 ? -6.672 24.657 10.868 1.00 82.50 107 HIS A C 1
ATOM 840 O O . HIS A 1 107 ? -6.956 25.855 10.885 1.00 82.50 107 HIS A O 1
ATOM 846 N N . PHE A 1 108 ? -7.184 23.789 11.744 1.00 79.12 108 PHE A N 1
ATOM 847 C CA . PHE A 1 108 ? -8.113 24.144 12.805 1.00 79.12 108 PHE A CA 1
ATOM 848 C C . PHE A 1 108 ? -7.381 24.168 14.148 1.00 79.12 108 PHE A C 1
ATOM 850 O O . PHE A 1 108 ? -7.043 23.132 14.707 1.00 79.12 108 PHE A O 1
ATOM 857 N N . CYS A 1 109 ? -7.205 25.357 14.729 1.00 69.56 109 CYS A N 1
ATOM 858 C CA . CYS A 1 109 ? -6.437 25.550 15.969 1.00 69.56 109 CYS A CA 1
ATOM 859 C C . CYS A 1 109 ? -7.003 24.836 17.217 1.00 69.56 109 CYS A C 1
ATOM 861 O O . CYS A 1 109 ? -6.400 24.899 18.283 1.00 69.56 109 CYS A O 1
ATOM 863 N N . GLN A 1 110 ? -8.191 24.234 17.119 1.00 74.25 110 GLN A N 1
ATOM 864 C CA . GLN A 1 110 ? -8.843 23.485 18.197 1.00 74.25 110 GLN A CA 1
ATOM 865 C C . GLN A 1 110 ? -8.672 21.963 18.045 1.00 74.25 110 GLN A C 1
ATOM 867 O O . GLN A 1 110 ? -9.061 21.217 18.943 1.00 74.25 110 GLN A O 1
ATOM 872 N N . GLU A 1 111 ? -8.099 21.490 16.933 1.00 77.62 111 GLU A N 1
ATOM 873 C CA . GLU A 1 111 ? -7.858 20.067 16.700 1.00 77.62 111 GLU A CA 1
ATOM 874 C C . GLU A 1 111 ? -6.645 19.581 17.492 1.00 77.62 111 GLU A C 1
ATOM 876 O O . GLU A 1 111 ? -5.494 19.693 17.073 1.00 77.62 111 GLU A O 1
ATOM 881 N N . ASN A 1 112 ? -6.919 18.989 18.650 1.00 84.44 112 ASN A N 1
ATOM 882 C CA . ASN A 1 112 ? -5.917 18.304 19.455 1.00 84.44 112 ASN A CA 1
ATOM 883 C C . ASN A 1 112 ? -5.888 16.816 19.099 1.00 84.44 112 ASN A C 1
ATOM 885 O O . ASN A 1 112 ? -6.399 15.966 19.838 1.00 84.44 112 ASN A O 1
ATOM 889 N N . GLU A 1 113 ? -5.314 16.519 17.933 1.00 90.06 113 GLU A N 1
ATOM 890 C CA . GLU A 1 113 ? -5.175 15.157 17.426 1.00 90.06 113 GLU A CA 1
ATOM 891 C C . GLU A 1 113 ? -3.731 14.655 17.465 1.00 90.06 113 GLU A C 1
ATOM 893 O O . GLU A 1 113 ? -2.771 15.392 17.232 1.00 90.06 113 GLU A O 1
ATOM 898 N N . THR A 1 114 ? -3.590 13.359 17.727 1.00 91.94 114 THR A N 1
ATOM 899 C CA . THR A 1 114 ? -2.351 12.607 17.527 1.00 91.94 114 THR A CA 1
ATOM 900 C C . THR A 1 114 ? -2.564 11.620 16.390 1.00 91.94 114 THR A C 1
ATOM 902 O O . THR A 1 114 ? -3.456 10.766 16.451 1.00 91.94 114 THR A O 1
ATOM 905 N N . LEU A 1 115 ? -1.738 11.744 15.352 1.00 92.25 115 LEU A N 1
ATOM 906 C CA . LEU A 1 115 ? -1.726 10.844 14.208 1.00 92.25 115 LEU A CA 1
ATOM 907 C C . LEU A 1 115 ? -0.651 9.784 14.396 1.00 92.25 115 LEU A C 1
ATOM 909 O O . LEU A 1 115 ? 0.513 10.111 14.614 1.00 92.25 115 LEU A O 1
ATOM 913 N N . PHE A 1 116 ? -1.029 8.523 14.230 1.00 91.44 116 PHE A N 1
ATOM 914 C CA . PHE A 1 116 ? -0.093 7.413 14.167 1.00 91.44 116 PHE A CA 1
ATOM 915 C C . PHE A 1 116 ? 0.088 6.949 12.728 1.00 91.44 116 PHE A C 1
ATOM 917 O O . PHE A 1 116 ? -0.842 6.949 11.910 1.00 91.44 116 PHE A O 1
ATOM 924 N N . SER A 1 117 ? 1.307 6.517 12.437 1.00 87.06 117 SER A N 1
ATOM 925 C CA . SER A 1 117 ? 1.656 5.862 11.186 1.00 87.06 117 SER A CA 1
ATOM 926 C C . SER A 1 117 ? 0.906 4.534 10.979 1.00 87.06 117 SER A C 1
ATOM 928 O O . SER A 1 117 ? 0.330 3.950 11.899 1.00 87.06 117 SER A O 1
ATOM 930 N N . MET A 1 118 ? 0.874 4.053 9.732 1.00 82.00 118 MET A N 1
ATOM 931 C CA . MET A 1 118 ? 0.266 2.756 9.414 1.00 82.00 118 MET A CA 1
ATOM 932 C C . MET A 1 118 ? 0.943 1.607 10.170 1.00 82.00 118 MET A C 1
ATOM 934 O O . MET A 1 118 ? 2.142 1.662 10.428 1.00 82.00 118 MET A O 1
ATOM 938 N N . HIS A 1 119 ? 0.180 0.540 10.419 1.00 79.81 119 HIS A N 1
ATOM 939 C CA . HIS A 1 119 ? 0.630 -0.662 11.132 1.00 79.81 119 HIS A CA 1
ATOM 940 C C . HIS A 1 119 ? 0.971 -0.394 12.602 1.00 79.81 119 HIS A C 1
ATOM 942 O O . HIS A 1 119 ? 1.856 -1.028 13.166 1.00 79.81 119 HIS A O 1
ATOM 948 N N . SER A 1 120 ? 0.237 0.525 13.233 1.00 87.38 120 SER A N 1
ATOM 949 C CA . SER A 1 120 ? 0.333 0.752 14.674 1.00 87.38 120 SER A CA 1
ATOM 950 C C . SER A 1 120 ? -0.221 -0.451 15.430 1.00 87.38 120 SER A C 1
ATOM 952 O O . SER A 1 120 ? -1.373 -0.837 15.210 1.00 87.38 120 SER A O 1
ATOM 954 N N . ILE A 1 121 ? 0.582 -1.032 16.318 1.00 89.50 121 ILE A N 1
ATOM 955 C CA . ILE A 1 121 ? 0.220 -2.229 17.084 1.00 89.50 121 ILE A CA 1
ATOM 956 C C . ILE A 1 121 ? 0.040 -1.860 18.557 1.00 89.50 121 ILE A C 1
ATOM 958 O O . ILE A 1 121 ? 0.829 -1.115 19.139 1.00 89.50 121 ILE A O 1
ATOM 962 N N . PHE A 1 122 ? -1.026 -2.383 19.157 1.00 92.25 122 PHE A N 1
ATOM 963 C CA . PHE A 1 122 ? -1.364 -2.162 20.553 1.00 92.25 122 PHE A CA 1
ATOM 964 C C . PHE A 1 122 ? -1.654 -3.481 21.265 1.00 92.25 122 PHE A C 1
ATOM 966 O O . PHE A 1 122 ? -2.209 -4.419 20.692 1.00 92.25 122 PHE A O 1
ATOM 973 N N . ARG A 1 123 ? -1.326 -3.521 22.554 1.00 93.00 123 ARG A N 1
ATOM 974 C CA . ARG A 1 123 ? -1.683 -4.598 23.476 1.00 93.00 123 ARG A CA 1
ATOM 975 C C . ARG A 1 123 ? -3.071 -4.335 24.039 1.00 93.00 123 ARG A C 1
ATOM 977 O O . ARG A 1 123 ? -3.317 -3.241 24.547 1.00 93.00 123 ARG A O 1
ATOM 984 N N . ILE A 1 124 ? -3.957 -5.325 23.970 1.00 94.50 124 ILE A N 1
ATOM 985 C CA . ILE A 1 124 ? -5.296 -5.245 24.561 1.00 94.50 124 ILE A CA 1
ATOM 986 C C . ILE A 1 124 ? -5.203 -5.579 26.050 1.00 94.50 124 ILE A C 1
ATOM 988 O O . ILE A 1 124 ? -4.756 -6.663 26.407 1.00 94.50 124 ILE A O 1
ATOM 992 N N . HIS A 1 125 ? -5.668 -4.683 26.918 1.00 93.69 125 HIS A N 1
ATOM 993 C CA . HIS A 1 125 ? -5.736 -4.907 28.364 1.00 93.69 125 HIS A CA 1
ATOM 994 C C . HIS A 1 125 ? -7.162 -5.252 28.787 1.00 93.69 125 HIS A C 1
ATOM 996 O O . HIS A 1 125 ? -7.637 -6.366 28.567 1.00 93.69 125 HIS A O 1
ATOM 1002 N N . GLU A 1 126 ? -7.854 -4.301 29.401 1.00 94.00 126 GLU A N 1
ATOM 1003 C CA . GLU A 1 126 ? -9.194 -4.474 29.943 1.00 94.00 126 GLU A CA 1
ATOM 1004 C C . GLU A 1 126 ? -10.251 -3.953 28.972 1.00 94.00 126 GLU A C 1
ATOM 1006 O O . GLU A 1 126 ? -10.026 -3.005 28.217 1.00 94.00 126 GLU A O 1
ATOM 1011 N N . ILE A 1 127 ? -11.403 -4.623 28.974 1.00 93.31 127 ILE A N 1
ATOM 1012 C CA . ILE A 1 127 ? -12.580 -4.245 28.199 1.00 93.31 127 ILE A CA 1
ATOM 1013 C C . ILE A 1 127 ? -13.715 -4.092 29.201 1.00 93.31 127 ILE A C 1
ATOM 1015 O O . ILE A 1 127 ? -14.112 -5.079 29.822 1.00 93.31 127 ILE A O 1
ATOM 1019 N N . GLU A 1 128 ? -14.208 -2.871 29.362 1.00 92.12 128 GLU A N 1
ATOM 1020 C CA . GLU A 1 128 ? -15.159 -2.500 30.410 1.00 92.12 128 GLU A CA 1
ATOM 1021 C C . GLU A 1 128 ? -16.408 -1.869 29.795 1.00 92.12 128 GLU A C 1
ATOM 1023 O O . GLU A 1 128 ? -16.273 -1.013 28.917 1.00 92.12 128 GLU A O 1
ATOM 1028 N N . PRO A 1 129 ? -17.622 -2.256 30.209 1.00 89.69 129 PRO A N 1
ATOM 1029 C CA . PRO A 1 129 ? -18.826 -1.547 29.796 1.00 89.69 129 PRO A CA 1
ATOM 1030 C C . PRO A 1 129 ? -18.864 -0.143 30.412 1.00 89.69 129 PRO A C 1
ATOM 1032 O O . PRO A 1 129 ? -18.452 0.065 31.552 1.00 89.69 129 PRO A O 1
ATOM 1035 N N . ILE A 1 130 ? -19.343 0.829 29.638 1.00 84.19 130 ILE A N 1
ATOM 1036 C CA . ILE A 1 130 ? -19.547 2.218 30.075 1.00 84.19 130 ILE A CA 1
ATOM 1037 C C . ILE A 1 130 ? -20.995 2.440 30.499 1.00 84.19 130 ILE A C 1
ATOM 1039 O O . ILE A 1 130 ? -21.248 3.212 31.422 1.00 84.19 130 ILE A O 1
ATOM 1043 N N . ASP A 1 131 ? -21.935 1.814 29.793 1.00 72.19 131 ASP A N 1
ATOM 1044 C CA . ASP A 1 131 ? -23.363 1.966 30.014 1.00 72.19 131 ASP A CA 1
ATOM 1045 C C . ASP A 1 131 ? -23.998 0.686 30.571 1.00 72.19 131 ASP A C 1
ATOM 1047 O O . ASP A 1 131 ? -23.579 -0.431 30.276 1.00 72.19 131 ASP A O 1
ATOM 1051 N N . ASP A 1 132 ? -25.067 0.854 31.352 1.00 62.03 132 ASP A N 1
ATOM 1052 C CA . ASP A 1 132 ? -25.790 -0.252 32.002 1.00 62.03 132 ASP A CA 1
ATOM 1053 C C . ASP A 1 132 ? -26.501 -1.192 31.004 1.00 62.03 132 ASP A C 1
ATOM 1055 O O . ASP A 1 132 ? -27.055 -2.219 31.391 1.00 62.03 132 ASP A O 1
ATOM 1059 N N . ILE A 1 133 ? -26.523 -0.828 29.715 1.00 66.88 133 ILE A N 1
ATOM 1060 C CA . ILE A 1 133 ? -27.163 -1.578 28.623 1.00 66.88 133 ILE A CA 1
ATOM 1061 C C . ILE A 1 133 ? -26.114 -2.347 27.795 1.00 66.88 133 ILE A C 1
ATOM 1063 O O . ILE A 1 133 ? -26.475 -3.000 26.816 1.00 66.88 133 ILE A O 1
ATOM 1067 N N . ASP A 1 134 ? -24.829 -2.309 28.179 1.00 69.38 134 ASP A N 1
ATOM 1068 C CA . ASP A 1 134 ? -23.754 -3.057 27.512 1.00 69.38 134 ASP A CA 1
ATOM 1069 C C . ASP A 1 134 ? -23.651 -2.735 26.003 1.00 69.38 134 ASP A C 1
ATOM 1071 O O . ASP A 1 134 ? -23.357 -3.597 25.169 1.00 69.38 134 ASP A O 1
ATOM 1075 N N . LYS A 1 135 ? -23.931 -1.487 25.614 1.00 81.06 135 LYS A N 1
ATOM 1076 C CA . LYS A 1 135 ? -23.851 -1.038 24.216 1.00 81.06 135 LYS A CA 1
ATOM 1077 C C . LYS A 1 135 ? -22.585 -0.258 23.923 1.00 81.06 135 LYS A C 1
ATOM 1079 O O . LYS A 1 135 ? -22.195 -0.191 22.755 1.00 81.06 135 LYS A O 1
ATOM 1084 N N . ILE A 1 136 ? -21.945 0.312 24.941 1.00 87.19 136 ILE A N 1
ATOM 1085 C CA . ILE A 1 136 ? -20.714 1.079 24.791 1.00 87.19 136 ILE A CA 1
ATOM 1086 C C . ILE A 1 136 ? -19.647 0.525 25.730 1.00 87.19 136 ILE A C 1
ATOM 1088 O O . ILE A 1 136 ? -19.875 0.390 26.928 1.00 87.19 136 ILE A O 1
ATOM 1092 N N . TYR A 1 137 ? -18.457 0.249 25.198 1.00 91.12 137 TYR A N 1
ATOM 1093 C CA . TYR A 1 137 ? -17.333 -0.294 25.961 1.00 91.12 137 TYR A CA 1
ATOM 1094 C C . TYR A 1 137 ? -16.078 0.570 25.850 1.00 91.12 137 TYR A C 1
ATOM 1096 O O . TYR A 1 137 ? -15.745 1.076 24.777 1.00 91.12 137 TYR A O 1
ATOM 1104 N N . LYS A 1 138 ? -15.328 0.667 26.950 1.00 93.25 138 LYS A N 1
ATOM 1105 C CA . LYS A 1 138 ? -13.924 1.081 26.949 1.00 93.25 138 LYS A CA 1
ATOM 1106 C C . LYS A 1 138 ? -13.044 -0.112 26.652 1.00 93.25 138 LYS A C 1
ATOM 1108 O O . LYS A 1 138 ? -13.227 -1.184 27.218 1.00 93.25 138 LYS A O 1
ATOM 1113 N N . VAL A 1 139 ? -12.060 0.096 25.791 1.00 95.12 139 VAL A N 1
ATOM 1114 C CA . VAL A 1 139 ? -11.016 -0.887 25.510 1.00 95.12 139 VAL A CA 1
ATOM 1115 C C . VAL A 1 139 ? -9.680 -0.234 25.816 1.00 95.12 139 VAL A C 1
ATOM 1117 O O . VAL A 1 139 ? -9.256 0.689 25.118 1.00 95.12 139 VAL A O 1
ATOM 1120 N N . HIS A 1 140 ? -9.030 -0.701 26.875 1.00 96.25 140 HIS A N 1
ATOM 1121 C CA . HIS A 1 140 ? -7.741 -0.192 27.313 1.00 96.25 140 HIS A CA 1
ATOM 1122 C C . HIS A 1 140 ? -6.628 -0.802 26.470 1.00 96.25 140 HIS A C 1
ATOM 1124 O O . HIS A 1 140 ? -6.485 -2.022 26.397 1.00 96.25 140 HIS A O 1
ATOM 1130 N N . LEU A 1 141 ? -5.838 0.059 25.840 1.00 95.38 141 LEU A N 1
ATOM 1131 C CA . LEU A 1 141 ? -4.749 -0.307 24.949 1.00 95.38 141 LEU A CA 1
ATOM 1132 C C . LEU A 1 141 ? -3.438 0.319 25.427 1.00 95.38 141 LEU A C 1
ATOM 1134 O O . LEU A 1 141 ? -3.436 1.430 25.955 1.00 95.38 141 LEU A O 1
ATOM 1138 N N . SER A 1 142 ? -2.312 -0.351 25.194 1.00 93.06 142 SER A N 1
ATOM 1139 C CA . SER A 1 142 ? -0.986 0.276 25.293 1.00 93.06 142 SER A CA 1
ATOM 1140 C C . SER A 1 142 ? -0.203 0.080 24.007 1.00 93.06 142 SER A C 1
ATOM 1142 O O . SER A 1 142 ? -0.236 -1.011 23.434 1.00 93.06 142 SER A O 1
ATOM 1144 N N . LEU A 1 143 ? 0.498 1.122 23.561 1.00 90.62 143 LEU A N 1
ATOM 1145 C CA . LEU A 1 143 ? 1.369 1.031 22.390 1.00 90.62 143 LEU A CA 1
ATOM 1146 C C . LEU A 1 143 ? 2.475 -0.003 22.645 1.00 90.62 143 LEU A C 1
ATOM 1148 O O . LEU A 1 143 ? 3.109 0.024 23.699 1.00 90.62 143 LEU A O 1
ATOM 1152 N N . THR A 1 144 ? 2.681 -0.931 21.712 1.00 87.00 144 THR A N 1
ATOM 1153 C CA . THR A 1 144 ? 3.694 -1.989 21.862 1.00 87.00 144 THR A CA 1
ATOM 1154 C C . THR A 1 144 ? 5.067 -1.541 21.376 1.00 87.00 144 THR A C 1
ATOM 1156 O O . THR A 1 144 ? 5.175 -0.751 20.439 1.00 87.00 144 THR A O 1
ATOM 1159 N N . SER A 1 145 ? 6.122 -2.106 21.965 1.00 80.00 145 SER A N 1
ATOM 1160 C CA . SER A 1 145 ? 7.513 -1.934 21.525 1.00 80.00 145 SER A CA 1
ATOM 1161 C C . SER A 1 145 ? 8.102 -3.240 20.996 1.00 80.00 145 SER A C 1
ATOM 1163 O O . SER A 1 145 ? 7.495 -4.299 21.142 1.00 80.00 145 SER A O 1
ATOM 1165 N N . ASP A 1 146 ? 9.310 -3.176 20.433 1.00 70.06 146 ASP A N 1
ATOM 1166 C CA . ASP A 1 146 ? 10.043 -4.345 19.922 1.00 70.06 146 ASP A CA 1
ATOM 1167 C C . ASP A 1 146 ? 10.348 -5.386 21.013 1.00 70.06 146 ASP A C 1
ATOM 1169 O O . ASP A 1 146 ? 10.645 -6.538 20.710 1.00 70.06 146 ASP A O 1
ATOM 1173 N N . ASN A 1 147 ? 10.251 -4.992 22.287 1.00 74.69 147 ASN A N 1
ATOM 1174 C CA . ASN A 1 147 ? 10.457 -5.867 23.440 1.00 74.69 147 ASN A CA 1
ATOM 1175 C C . ASN A 1 147 ? 9.213 -6.692 23.805 1.00 74.69 147 ASN A C 1
ATOM 1177 O O . ASN A 1 147 ? 9.249 -7.476 24.753 1.00 74.69 147 ASN A O 1
ATOM 1181 N N . ASP A 1 148 ? 8.093 -6.494 23.112 1.00 83.50 148 ASP A N 1
ATOM 1182 C CA . ASP A 1 148 ? 6.886 -7.275 23.332 1.00 83.50 148 ASP A CA 1
ATOM 1183 C C . ASP A 1 148 ? 7.083 -8.723 22.836 1.00 83.50 148 ASP A C 1
ATOM 1185 O O . ASP A 1 148 ? 7.371 -8.963 21.663 1.00 83.50 148 ASP A O 1
ATOM 1189 N N . GLN A 1 149 ? 6.926 -9.699 23.736 1.00 83.06 149 GLN A N 1
ATOM 1190 C CA . GLN A 1 149 ? 7.256 -11.102 23.467 1.00 83.06 149 GLN A CA 1
ATOM 1191 C C . GLN A 1 149 ? 6.402 -11.731 22.358 1.00 83.06 149 GLN A C 1
ATOM 1193 O O . GLN A 1 149 ? 6.931 -12.498 21.553 1.00 83.06 149 GLN A O 1
ATOM 1198 N N . ASP A 1 150 ? 5.100 -11.436 22.297 1.00 82.44 150 ASP A N 1
ATOM 1199 C CA . ASP A 1 150 ? 4.239 -12.031 21.267 1.00 82.44 150 ASP A CA 1
ATOM 1200 C C . ASP A 1 150 ? 4.509 -11.389 19.911 1.00 82.44 150 ASP A C 1
ATOM 1202 O O . ASP A 1 150 ? 4.519 -12.082 18.893 1.00 82.44 150 ASP A O 1
ATOM 1206 N N . LEU A 1 151 ? 4.765 -10.076 19.897 1.00 80.50 151 LEU A N 1
ATOM 1207 C CA . LEU A 1 151 ? 5.151 -9.371 18.681 1.00 80.50 151 LEU A CA 1
ATOM 1208 C C . LEU A 1 151 ? 6.500 -9.881 18.162 1.00 80.50 151 LEU A C 1
ATOM 1210 O O . LEU A 1 151 ? 6.646 -10.122 16.962 1.00 80.50 151 LEU A O 1
ATOM 1214 N N . HIS A 1 152 ? 7.459 -10.111 19.060 1.00 80.44 152 HIS A N 1
ATOM 1215 C CA . HIS A 1 152 ? 8.746 -10.712 18.733 1.00 80.44 152 HIS A CA 1
ATOM 1216 C C . HIS A 1 152 ? 8.575 -12.130 18.174 1.00 80.44 152 HIS A C 1
ATOM 1218 O O . HIS A 1 152 ? 9.071 -12.419 17.089 1.00 80.44 152 HIS A O 1
ATOM 1224 N N . ASN A 1 153 ? 7.806 -12.992 18.845 1.00 80.12 153 ASN A N 1
ATOM 1225 C CA . ASN A 1 153 ? 7.547 -14.361 18.391 1.00 80.12 153 ASN A CA 1
ATOM 1226 C C . ASN A 1 153 ? 6.857 -14.401 17.021 1.00 80.12 153 ASN A C 1
ATOM 1228 O O . ASN A 1 153 ? 7.232 -15.203 16.171 1.00 80.12 153 ASN A O 1
ATOM 1232 N N . LEU A 1 154 ? 5.870 -13.530 16.789 1.00 75.50 154 LEU A N 1
ATOM 1233 C CA . LEU A 1 154 ? 5.206 -13.402 15.492 1.00 75.50 154 LEU A CA 1
ATOM 1234 C C . LEU A 1 154 ? 6.196 -12.958 14.411 1.00 75.50 154 LEU A C 1
ATOM 1236 O O . LEU A 1 154 ? 6.201 -13.505 13.311 1.00 75.50 154 LEU A O 1
ATOM 1240 N N . THR A 1 155 ? 7.055 -11.994 14.737 1.00 73.25 155 THR A N 1
ATOM 1241 C CA . THR A 1 155 ? 8.093 -11.501 13.829 1.00 73.25 155 THR A CA 1
ATOM 1242 C C . THR A 1 155 ? 9.095 -12.604 13.487 1.00 73.25 155 THR A C 1
ATOM 1244 O O . THR A 1 155 ? 9.413 -12.788 12.315 1.00 73.25 155 THR A O 1
ATOM 1247 N N . GLU A 1 156 ? 9.559 -13.376 14.471 1.00 70.12 156 GLU A N 1
ATOM 1248 C CA . GLU A 1 156 ? 10.472 -14.506 14.264 1.00 70.12 156 GLU A CA 1
ATOM 1249 C C . GLU A 1 156 ? 9.814 -15.662 13.503 1.00 70.12 156 GLU A C 1
ATOM 1251 O O . GLU A 1 156 ? 10.450 -16.263 12.641 1.00 70.12 156 GLU A O 1
ATOM 1256 N N . TYR A 1 157 ? 8.529 -15.935 13.739 1.00 72.12 157 TYR A N 1
ATOM 1257 C CA . TYR A 1 157 ? 7.771 -16.913 12.960 1.00 72.12 157 TYR A CA 1
ATOM 1258 C C . TYR A 1 157 ? 7.662 -16.492 11.488 1.00 72.12 157 TYR A C 1
ATOM 1260 O O . TYR A 1 157 ? 8.019 -17.271 10.606 1.00 72.12 157 TYR A O 1
ATOM 1268 N N . ILE A 1 158 ? 7.253 -15.244 11.217 1.00 64.31 158 ILE A N 1
ATOM 1269 C CA . ILE A 1 158 ? 7.172 -14.697 9.851 1.00 64.31 158 ILE A CA 1
ATOM 1270 C C . ILE A 1 158 ? 8.545 -14.742 9.183 1.00 64.31 158 ILE A C 1
ATOM 1272 O O . ILE A 1 158 ? 8.649 -15.133 8.022 1.00 64.31 158 ILE A O 1
ATOM 1276 N N . LYS A 1 159 ? 9.606 -14.372 9.908 1.00 61.66 159 LYS A N 1
ATOM 1277 C CA . LYS A 1 159 ? 10.986 -14.500 9.437 1.00 61.66 159 LYS A CA 1
ATOM 1278 C C . LYS A 1 159 ? 11.292 -15.949 9.064 1.00 61.66 159 LYS A C 1
ATOM 1280 O O . LYS A 1 159 ? 11.660 -16.201 7.926 1.00 61.66 159 LYS A O 1
ATOM 1285 N N . HIS A 1 160 ? 11.115 -16.905 9.972 1.00 57.47 160 HIS A N 1
ATOM 1286 C CA . HIS A 1 160 ? 11.456 -18.310 9.743 1.00 57.47 160 HIS A CA 1
ATOM 1287 C C . HIS A 1 160 ? 10.663 -18.938 8.584 1.00 57.47 160 HIS A C 1
ATOM 1289 O O . HIS A 1 160 ? 11.234 -19.658 7.764 1.00 57.47 160 HIS A O 1
ATOM 1295 N N . GLU A 1 161 ? 9.362 -18.656 8.483 1.00 54.41 161 GLU A N 1
ATOM 1296 C CA . GLU A 1 161 ? 8.529 -19.079 7.351 1.00 54.41 161 GLU A CA 1
ATOM 1297 C C . GLU A 1 161 ? 9.010 -18.436 6.043 1.00 54.41 161 GLU A C 1
ATOM 1299 O O . GLU A 1 161 ? 9.062 -19.090 5.005 1.00 54.41 161 GLU A O 1
ATOM 1304 N N . SER A 1 162 ? 9.463 -17.181 6.106 1.00 49.16 162 SER A N 1
ATOM 1305 C CA . SER A 1 162 ? 10.001 -16.475 4.948 1.00 49.16 162 SER A CA 1
ATOM 1306 C C . SER A 1 162 ? 11.400 -16.941 4.544 1.00 49.16 162 SER A C 1
ATOM 1308 O O . SER A 1 162 ? 11.696 -16.795 3.370 1.00 49.16 162 SER A O 1
ATOM 1310 N N . TYR A 1 163 ? 12.243 -17.470 5.451 1.00 50.16 163 TYR A N 1
ATOM 1311 C CA . TYR A 1 163 ? 13.689 -17.738 5.260 1.00 50.16 163 TYR A CA 1
ATOM 1312 C C . TYR A 1 163 ? 14.080 -19.090 4.644 1.00 50.16 163 TYR A C 1
ATOM 1314 O O . TYR A 1 163 ? 15.254 -19.299 4.344 1.00 50.16 163 TYR A O 1
ATOM 1322 N N . THR A 1 164 ? 13.145 -20.014 4.434 1.00 46.31 164 THR A N 1
ATOM 1323 C CA . THR A 1 164 ? 13.493 -21.403 4.075 1.00 46.31 164 THR A CA 1
ATOM 1324 C C . THR A 1 164 ? 13.729 -21.665 2.583 1.00 46.31 164 THR A C 1
ATOM 1326 O O . THR A 1 164 ? 14.322 -22.689 2.257 1.00 46.31 164 THR A O 1
ATOM 1329 N N . ASP A 1 165 ? 13.398 -20.732 1.686 1.00 45.59 165 ASP A N 1
ATOM 1330 C CA . ASP A 1 165 ? 13.729 -20.826 0.255 1.00 45.59 165 ASP A CA 1
ATOM 1331 C C . ASP A 1 165 ? 14.666 -19.694 -0.174 1.00 45.59 165 ASP A C 1
ATOM 1333 O O . ASP A 1 165 ? 14.558 -18.578 0.316 1.00 45.59 165 ASP A O 1
ATOM 1337 N N . LEU A 1 166 ? 15.559 -19.921 -1.142 1.00 45.19 166 LEU A N 1
ATOM 1338 C CA . LEU A 1 166 ? 16.472 -18.900 -1.698 1.00 45.19 166 LEU A CA 1
ATOM 1339 C C . LEU A 1 166 ? 15.761 -17.631 -2.231 1.00 45.19 166 LEU A C 1
ATOM 1341 O O . LEU A 1 166 ? 16.420 -16.629 -2.467 1.00 45.19 166 LEU A O 1
ATOM 1345 N N . GLN A 1 167 ? 14.427 -17.625 -2.362 1.00 50.97 167 GLN A N 1
ATOM 1346 C CA . GLN A 1 167 ? 13.593 -16.431 -2.597 1.00 50.97 167 GLN A CA 1
ATOM 1347 C C . GLN A 1 167 ? 13.458 -15.494 -1.370 1.00 50.97 167 GLN A C 1
ATOM 1349 O O . GLN A 1 167 ? 12.925 -14.388 -1.482 1.00 50.97 167 GLN A O 1
ATOM 1354 N N . SER A 1 168 ? 13.964 -15.907 -0.210 1.00 53.28 168 SER A N 1
ATOM 1355 C CA . SER A 1 168 ? 13.724 -15.310 1.104 1.00 53.28 168 SER A CA 1
ATOM 1356 C C . SER A 1 168 ? 14.515 -14.053 1.439 1.00 53.28 168 SER A C 1
ATOM 1358 O O . SER A 1 168 ? 13.961 -13.107 2.005 1.00 53.28 168 SER A O 1
ATOM 1360 N N . CYS A 1 169 ? 15.796 -13.995 1.057 1.00 57.53 169 CYS A N 1
ATOM 1361 C CA . CYS A 1 169 ? 16.667 -12.844 1.320 1.00 57.53 169 CYS A CA 1
ATOM 1362 C C . CYS A 1 169 ? 16.132 -11.550 0.679 1.00 57.53 169 CYS A C 1
ATOM 1364 O O . CYS A 1 169 ? 16.500 -10.448 1.078 1.00 57.53 169 CYS A O 1
ATOM 1366 N N . TYR A 1 170 ? 15.227 -11.685 -0.292 1.00 67.44 170 TYR A N 1
ATOM 1367 C CA . TYR A 1 170 ? 14.590 -10.600 -1.034 1.00 67.44 170 TYR A CA 1
ATOM 1368 C C . TYR A 1 170 ? 13.222 -10.210 -0.463 1.00 67.44 170 TYR A C 1
ATOM 1370 O O . TYR A 1 170 ? 12.789 -9.066 -0.621 1.00 67.44 170 TYR A O 1
ATOM 1378 N N . ALA A 1 171 ? 12.544 -11.148 0.206 1.00 69.06 171 ALA A N 1
ATOM 1379 C CA . ALA A 1 171 ? 11.199 -10.956 0.733 1.00 69.06 171 ALA A CA 1
ATOM 1380 C C . ALA A 1 171 ? 11.184 -9.945 1.884 1.00 69.06 171 ALA A C 1
ATOM 1382 O O . ALA A 1 171 ? 10.310 -9.080 1.920 1.00 69.06 171 ALA A O 1
ATOM 1383 N N . LEU A 1 172 ? 12.179 -9.991 2.778 1.00 75.00 172 LEU A N 1
ATOM 1384 C CA . LEU A 1 172 ? 12.238 -9.065 3.909 1.00 75.00 172 LEU A CA 1
ATOM 1385 C C . LEU A 1 172 ? 12.490 -7.608 3.476 1.00 75.00 172 LEU A C 1
ATOM 1387 O O . LEU A 1 172 ? 11.681 -6.761 3.852 1.00 75.00 172 LEU A O 1
ATOM 1391 N N . PRO A 1 173 ? 13.505 -7.270 2.649 1.00 77.06 173 PRO A N 1
ATOM 1392 C CA . PRO A 1 173 ? 13.631 -5.911 2.121 1.00 77.06 173 PRO A CA 1
ATOM 1393 C C . PRO A 1 173 ? 12.363 -5.446 1.399 1.00 77.06 173 PRO A C 1
ATOM 1395 O O . PRO A 1 173 ? 11.929 -4.311 1.575 1.00 77.06 173 PRO A O 1
ATOM 1398 N N . GLN A 1 174 ? 11.726 -6.336 0.633 1.00 75.56 174 GLN A N 1
ATOM 1399 C CA . GLN A 1 174 ? 10.483 -6.024 -0.061 1.00 75.56 174 GLN A CA 1
ATOM 1400 C C . GLN A 1 174 ? 9.336 -5.694 0.899 1.00 75.56 174 GLN A C 1
ATOM 1402 O O . GLN A 1 174 ? 8.590 -4.740 0.666 1.00 75.56 174 GLN A O 1
ATOM 1407 N N . LEU A 1 175 ? 9.192 -6.475 1.968 1.00 74.88 175 LEU A N 1
ATOM 1408 C CA . LEU A 1 175 ? 8.198 -6.251 3.006 1.00 74.88 175 LEU A CA 1
ATOM 1409 C C . LEU A 1 175 ? 8.459 -4.923 3.715 1.00 74.88 175 LEU A C 1
ATOM 1411 O O . LEU A 1 175 ? 7.534 -4.127 3.838 1.00 74.88 175 LEU A O 1
ATOM 1415 N N . LEU A 1 176 ? 9.712 -4.653 4.093 1.00 76.62 176 LEU A N 1
ATOM 1416 C CA . LEU A 1 176 ? 10.130 -3.403 4.733 1.00 76.62 176 LEU A CA 1
ATOM 1417 C C . LEU A 1 176 ? 9.785 -2.180 3.867 1.00 76.62 176 LEU A C 1
ATOM 1419 O O . LEU A 1 176 ? 9.247 -1.198 4.375 1.00 76.62 176 LEU A O 1
ATOM 1423 N N . ILE A 1 177 ? 10.001 -2.257 2.549 1.00 74.94 177 ILE A N 1
ATOM 1424 C CA . ILE A 1 177 ? 9.568 -1.216 1.601 1.00 74.94 177 ILE A CA 1
ATOM 1425 C C . ILE A 1 177 ? 8.042 -1.056 1.626 1.00 74.94 177 ILE A C 1
ATOM 1427 O O . ILE A 1 177 ? 7.547 0.070 1.695 1.00 74.94 177 ILE A O 1
ATOM 1431 N N . ASN A 1 178 ? 7.295 -2.164 1.587 1.00 70.25 178 ASN A N 1
ATOM 1432 C CA . ASN A 1 178 ? 5.831 -2.148 1.546 1.00 70.25 178 ASN A CA 1
ATOM 1433 C C . ASN A 1 178 ? 5.204 -1.575 2.830 1.00 70.25 178 ASN A C 1
ATOM 1435 O O . ASN A 1 178 ? 4.196 -0.877 2.748 1.00 70.25 178 ASN A O 1
ATOM 1439 N N . ILE A 1 179 ? 5.799 -1.832 3.999 1.00 71.69 179 ILE A N 1
ATOM 1440 C CA . ILE A 1 179 ? 5.326 -1.295 5.287 1.00 71.69 179 ILE A CA 1
ATOM 1441 C C . ILE A 1 179 ? 5.840 0.125 5.576 1.00 71.69 179 ILE A C 1
ATOM 1443 O O . ILE A 1 179 ? 5.504 0.694 6.610 1.00 71.69 179 ILE A O 1
ATOM 1447 N N . GLY A 1 180 ? 6.629 0.716 4.670 1.00 71.31 180 GLY A N 1
ATOM 1448 C CA . GLY A 1 180 ? 7.155 2.080 4.796 1.00 71.31 180 GLY A CA 1
ATOM 1449 C C . GLY A 1 180 ? 8.477 2.200 5.564 1.00 71.31 180 GLY A C 1
ATOM 1450 O O . GLY A 1 180 ? 9.022 3.297 5.652 1.00 71.31 180 GLY A O 1
ATOM 1451 N N . GLN A 1 181 ? 9.053 1.095 6.042 1.00 73.62 181 GLN A N 1
ATOM 1452 C CA . GLN A 1 181 ? 10.339 1.056 6.750 1.00 73.62 181 GLN A CA 1
ATOM 1453 C C . GLN A 1 181 ? 11.537 1.088 5.786 1.00 73.62 181 GLN A C 1
ATOM 1455 O O . GLN A 1 181 ? 12.358 0.174 5.700 1.00 73.62 181 GLN A O 1
ATOM 1460 N N . GLN A 1 182 ? 11.651 2.183 5.041 1.00 79.81 182 GLN A N 1
ATOM 1461 C CA . GLN A 1 182 ? 12.613 2.327 3.946 1.00 79.81 182 GLN A CA 1
ATOM 1462 C C . GLN A 1 182 ? 14.071 2.373 4.426 1.00 79.81 182 GLN A C 1
ATOM 1464 O O . GLN A 1 182 ? 14.951 1.836 3.762 1.00 79.81 182 GLN A O 1
ATOM 1469 N N . ASN A 1 183 ? 14.339 2.969 5.591 1.00 79.06 183 ASN A N 1
ATOM 1470 C CA . ASN A 1 183 ? 15.693 3.033 6.156 1.00 79.06 183 ASN A CA 1
ATOM 1471 C C . ASN A 1 183 ? 16.184 1.648 6.595 1.00 79.06 183 ASN A C 1
ATOM 1473 O O . ASN A 1 183 ? 17.309 1.266 6.285 1.00 79.06 183 ASN A O 1
ATOM 1477 N N . ALA A 1 184 ? 15.314 0.862 7.238 1.00 78.88 184 ALA A N 1
ATOM 1478 C CA . ALA A 1 184 ? 15.618 -0.521 7.597 1.00 78.88 184 ALA A CA 1
ATOM 1479 C C . ALA A 1 184 ? 15.836 -1.385 6.345 1.00 78.88 184 ALA A C 1
ATOM 1481 O O . ALA A 1 184 ? 16.786 -2.167 6.293 1.00 78.88 184 ALA A O 1
ATOM 1482 N N . ALA A 1 185 ? 15.006 -1.199 5.309 1.00 82.50 185 ALA A N 1
ATOM 1483 C CA . ALA A 1 185 ? 15.182 -1.874 4.026 1.00 82.50 185 ALA A CA 1
ATOM 1484 C C . ALA A 1 185 ? 16.540 -1.545 3.385 1.00 82.50 185 ALA A C 1
ATOM 1486 O O . ALA A 1 185 ? 17.186 -2.431 2.829 1.00 82.50 185 ALA A O 1
ATOM 1487 N N . GLU A 1 186 ? 16.989 -0.289 3.470 1.00 86.75 186 GLU A N 1
ATOM 1488 C CA . GLU A 1 186 ? 18.285 0.143 2.944 1.00 86.75 186 GLU A CA 1
ATOM 1489 C C . GLU A 1 186 ? 19.445 -0.503 3.702 1.00 86.75 186 GLU A C 1
ATOM 1491 O O . GLU A 1 186 ? 20.302 -1.121 3.070 1.00 86.75 186 GLU A O 1
ATOM 1496 N N . SER A 1 187 ? 19.458 -0.401 5.035 1.00 84.75 187 SER A N 1
ATOM 1497 C CA . SER A 1 187 ? 20.515 -0.988 5.864 1.00 84.75 187 SER A CA 1
ATOM 1498 C C . SER A 1 187 ? 20.616 -2.500 5.668 1.00 84.75 187 SER A C 1
ATOM 1500 O O . SER A 1 187 ? 21.719 -3.038 5.593 1.00 84.75 187 SER A O 1
ATOM 1502 N N . LEU A 1 188 ? 19.475 -3.180 5.519 1.00 82.62 188 LEU A N 1
ATOM 1503 C CA . LEU A 1 188 ? 19.433 -4.607 5.218 1.00 82.62 188 LEU A CA 1
ATOM 1504 C C . LEU A 1 188 ? 19.981 -4.917 3.818 1.00 82.62 188 LEU A C 1
ATOM 1506 O O . LEU A 1 188 ? 20.794 -5.820 3.669 1.00 82.62 188 LEU A O 1
ATOM 1510 N N . CYS A 1 189 ? 19.585 -4.169 2.782 1.00 83.00 189 CYS A N 1
ATOM 1511 C CA . CYS A 1 189 ? 20.138 -4.368 1.437 1.00 83.00 189 CYS A CA 1
ATOM 1512 C C . CYS A 1 189 ? 21.658 -4.142 1.406 1.00 83.00 189 CYS A C 1
ATOM 1514 O O . CYS A 1 189 ? 22.375 -4.887 0.744 1.00 83.00 189 CYS A O 1
ATOM 1516 N N . GLN A 1 190 ? 22.154 -3.130 2.123 1.00 84.75 190 GLN A N 1
ATOM 1517 C CA . GLN A 1 190 ? 23.583 -2.830 2.211 1.00 84.75 190 GLN A CA 1
ATOM 1518 C C . GLN A 1 190 ? 24.354 -3.932 2.941 1.00 84.75 190 GLN A C 1
ATOM 1520 O O . GLN A 1 190 ? 25.392 -4.358 2.444 1.00 84.75 190 GLN A O 1
ATOM 1525 N N . SER A 1 191 ? 23.835 -4.434 4.066 1.00 81.44 191 SER A N 1
ATOM 1526 C CA . SER A 1 191 ? 24.480 -5.528 4.801 1.00 81.44 191 SER A CA 1
ATOM 1527 C C . SER A 1 191 ? 24.492 -6.832 4.000 1.00 81.44 191 SER A C 1
ATOM 1529 O O . SER A 1 191 ? 25.491 -7.550 4.001 1.00 81.44 191 SER A O 1
ATOM 1531 N N . LEU A 1 192 ? 23.418 -7.119 3.257 1.00 77.94 192 LEU A N 1
ATOM 1532 C CA . LEU A 1 192 ? 23.364 -8.253 2.336 1.00 77.94 192 LEU A CA 1
ATOM 1533 C C . LEU A 1 192 ? 24.411 -8.118 1.226 1.00 77.94 192 LEU A C 1
ATOM 1535 O O . LEU A 1 192 ? 25.104 -9.089 0.940 1.00 77.94 192 LEU A O 1
ATOM 1539 N N . LEU A 1 193 ? 24.579 -6.917 0.661 1.00 76.81 193 LEU A N 1
ATOM 1540 C CA . LEU A 1 193 ? 25.575 -6.655 -0.379 1.00 76.81 193 LEU A CA 1
ATOM 1541 C C . LEU A 1 193 ? 27.016 -6.826 0.133 1.00 76.81 193 LEU A C 1
ATOM 1543 O O . LEU A 1 193 ? 27.860 -7.344 -0.595 1.00 76.81 193 LEU A O 1
ATOM 1547 N N . THR A 1 194 ? 27.302 -6.421 1.376 1.00 73.75 194 THR A N 1
ATOM 1548 C CA . THR A 1 194 ? 28.629 -6.600 1.993 1.00 73.75 194 THR A CA 1
ATOM 1549 C C . THR A 1 194 ? 28.904 -8.039 2.415 1.00 73.75 194 THR A C 1
ATOM 1551 O O . THR A 1 194 ? 30.055 -8.452 2.417 1.00 73.75 194 THR A O 1
ATOM 1554 N N . ASN A 1 195 ? 27.869 -8.805 2.773 1.00 66.19 195 ASN A N 1
ATOM 1555 C CA . ASN A 1 195 ? 28.008 -10.198 3.209 1.00 66.19 195 ASN A CA 1
ATOM 1556 C C . ASN A 1 195 ? 28.059 -11.195 2.041 1.00 66.19 195 ASN A C 1
ATOM 1558 O O . ASN A 1 195 ? 28.470 -12.339 2.236 1.00 66.19 195 ASN A O 1
ATOM 1562 N N . THR A 1 196 ? 27.681 -10.787 0.825 1.00 63.28 196 THR A N 1
ATOM 1563 C CA . THR A 1 196 ? 27.927 -11.549 -0.410 1.00 63.28 196 THR A CA 1
ATOM 1564 C C . THR A 1 196 ? 29.408 -11.512 -0.817 1.00 63.28 196 THR A C 1
ATOM 1566 O O . THR A 1 196 ? 29.767 -11.063 -1.902 1.00 63.28 196 THR A O 1
ATOM 1569 N N . ASP A 1 197 ? 30.287 -12.023 0.045 1.00 49.94 197 ASP A N 1
ATOM 1570 C CA . ASP A 1 197 ? 31.692 -12.304 -0.264 1.00 49.94 197 ASP A CA 1
ATOM 1571 C C . ASP A 1 197 ? 31.787 -13.583 -1.109 1.00 49.94 197 ASP A C 1
ATOM 1573 O O . ASP A 1 197 ? 32.063 -14.664 -0.594 1.00 49.94 197 ASP A O 1
ATOM 1577 N N . GLY A 1 198 ? 31.506 -13.477 -2.412 1.00 50.91 198 GLY A N 1
ATOM 1578 C CA . GLY A 1 198 ? 31.965 -14.395 -3.471 1.00 50.91 198 GLY A CA 1
ATOM 1579 C C . GLY A 1 198 ? 31.717 -15.908 -3.323 1.00 50.91 198 GLY A C 1
ATOM 1580 O O . GLY A 1 198 ? 32.298 -16.670 -4.091 1.00 50.91 198 GLY A O 1
ATOM 1581 N N . LYS A 1 199 ? 30.917 -16.365 -2.352 1.00 46.78 199 LYS A N 1
ATOM 1582 C CA . LYS A 1 199 ? 30.750 -17.791 -2.009 1.00 46.78 199 LYS A CA 1
ATOM 1583 C C . LYS A 1 199 ? 29.371 -18.365 -2.306 1.00 46.78 199 LYS A C 1
ATOM 1585 O O . LYS A 1 199 ? 29.192 -19.565 -2.130 1.00 46.78 199 LYS A O 1
ATOM 1590 N N . ASP A 1 200 ? 28.423 -17.540 -2.740 1.00 47.25 200 ASP A N 1
ATOM 1591 C CA . ASP A 1 200 ? 27.080 -18.004 -3.078 1.00 47.25 200 ASP A CA 1
ATOM 1592 C C . ASP A 1 200 ? 26.915 -18.028 -4.604 1.00 47.25 200 ASP A C 1
ATOM 1594 O O . ASP A 1 200 ? 26.844 -16.986 -5.258 1.00 47.25 200 ASP A O 1
ATOM 1598 N N . ASP A 1 201 ? 26.908 -19.238 -5.166 1.00 48.16 201 ASP A N 1
ATOM 1599 C CA . ASP A 1 201 ? 27.029 -19.584 -6.595 1.00 48.16 201 ASP A CA 1
ATOM 1600 C C . ASP A 1 201 ? 25.842 -19.141 -7.483 1.00 48.16 201 ASP A C 1
ATOM 1602 O O . ASP A 1 201 ? 25.692 -19.592 -8.622 1.00 48.16 201 ASP A O 1
ATOM 1606 N N . SER A 1 202 ? 24.987 -18.221 -7.021 1.00 56.53 202 SER A N 1
ATOM 1607 C CA . SER A 1 202 ? 23.981 -17.598 -7.883 1.00 56.53 202 SER A CA 1
ATOM 1608 C C . SER A 1 202 ? 24.469 -16.232 -8.378 1.00 56.53 202 SER A C 1
ATOM 1610 O O . SER A 1 202 ? 24.382 -15.207 -7.702 1.00 56.53 202 SER A O 1
ATOM 1612 N N . LEU A 1 203 ? 24.926 -16.199 -9.634 1.00 53.56 203 LEU A N 1
ATOM 1613 C CA . LEU A 1 203 ? 25.292 -14.991 -10.400 1.00 53.56 203 LEU A CA 1
ATOM 1614 C C . LEU A 1 203 ? 24.210 -13.879 -10.391 1.00 53.56 203 LEU A C 1
ATOM 1616 O O . LEU A 1 203 ? 24.470 -12.747 -10.792 1.00 53.56 203 LEU A O 1
ATOM 1620 N N . LEU A 1 204 ? 22.993 -14.187 -9.931 1.00 58.47 204 LEU A N 1
ATOM 1621 C CA . LEU A 1 204 ? 21.828 -13.302 -9.855 1.00 58.47 204 LEU A CA 1
ATOM 1622 C C . LEU A 1 204 ? 21.659 -12.587 -8.499 1.00 58.47 204 LEU A C 1
ATOM 1624 O O . LEU A 1 204 ? 20.887 -11.627 -8.428 1.00 58.47 204 LEU A O 1
ATOM 1628 N N . SER A 1 205 ? 22.360 -13.006 -7.438 1.00 68.81 205 SER A N 1
ATOM 1629 C CA . SER A 1 205 ? 22.180 -12.456 -6.082 1.00 68.81 205 SER A CA 1
ATOM 1630 C C . SER A 1 205 ? 22.573 -10.966 -5.964 1.00 68.81 205 SER A C 1
ATOM 1632 O O . SER A 1 205 ? 21.725 -10.161 -5.560 1.00 68.81 205 SER A O 1
ATOM 1634 N N . PRO A 1 206 ? 23.763 -10.518 -6.425 1.00 72.56 206 PRO A N 1
ATOM 1635 C CA . PRO A 1 206 ? 24.153 -9.103 -6.339 1.00 72.56 206 PRO A CA 1
ATOM 1636 C C . PRO A 1 206 ? 23.284 -8.179 -7.205 1.00 72.56 206 PRO A C 1
ATOM 1638 O O . PRO A 1 206 ? 23.017 -7.027 -6.845 1.00 72.56 206 PRO A O 1
ATOM 1641 N N . TYR A 1 207 ? 22.805 -8.695 -8.341 1.00 76.56 207 TYR A N 1
ATOM 1642 C CA . TYR A 1 207 ? 21.845 -8.005 -9.200 1.00 76.56 207 TYR A CA 1
ATOM 1643 C C . TYR A 1 207 ? 20.548 -7.708 -8.447 1.00 76.56 207 TYR A C 1
ATOM 1645 O O . TYR A 1 207 ? 20.087 -6.565 -8.446 1.00 76.56 207 TYR A O 1
ATOM 1653 N N . LEU A 1 208 ? 19.971 -8.731 -7.810 1.00 74.50 208 LEU A N 1
ATOM 1654 C CA . LEU A 1 208 ? 18.668 -8.628 -7.168 1.00 74.50 208 LEU A CA 1
ATOM 1655 C C . LEU A 1 208 ? 18.730 -7.746 -5.916 1.00 74.50 208 LEU A C 1
ATOM 1657 O O . LEU A 1 208 ? 17.818 -6.957 -5.680 1.00 74.50 208 LEU A O 1
ATOM 1661 N N . ILE A 1 209 ? 19.839 -7.791 -5.173 1.00 78.81 209 ILE A N 1
ATOM 1662 C CA . ILE A 1 209 ? 20.095 -6.873 -4.053 1.00 78.81 209 ILE A CA 1
ATOM 1663 C C . ILE A 1 209 ? 20.212 -5.424 -4.555 1.00 78.81 209 ILE A C 1
ATOM 1665 O O . ILE A 1 209 ? 19.576 -4.530 -3.999 1.00 78.81 209 ILE A O 1
ATOM 1669 N N . SER A 1 210 ? 20.948 -5.182 -5.647 1.00 83.75 210 SER A N 1
ATOM 1670 C CA . SER A 1 210 ? 21.048 -3.843 -6.259 1.00 83.75 210 SER A CA 1
ATOM 1671 C C . SER A 1 210 ? 19.692 -3.335 -6.762 1.00 83.75 210 SER A C 1
ATOM 1673 O O . SER A 1 210 ? 19.365 -2.159 -6.608 1.00 83.75 210 SER A O 1
ATOM 1675 N N . TYR A 1 211 ? 18.882 -4.232 -7.327 1.00 82.88 211 TYR A N 1
ATOM 1676 C CA . TYR A 1 211 ? 17.509 -3.961 -7.743 1.00 82.88 211 TYR A CA 1
ATOM 1677 C C . TYR A 1 211 ? 16.623 -3.562 -6.551 1.00 82.88 211 TYR A C 1
ATOM 1679 O O . TYR A 1 211 ? 15.919 -2.553 -6.621 1.00 82.88 211 TYR A O 1
ATOM 1687 N N . LEU A 1 212 ? 16.678 -4.298 -5.437 1.00 83.00 212 LEU A N 1
ATOM 1688 C CA . LEU A 1 212 ? 15.921 -3.975 -4.221 1.00 83.00 212 LEU A CA 1
ATOM 1689 C C . LEU A 1 212 ? 16.374 -2.651 -3.609 1.00 83.00 212 LEU A C 1
ATOM 1691 O O . LEU A 1 212 ? 15.534 -1.842 -3.226 1.00 83.00 212 LEU A O 1
ATOM 1695 N N . LEU A 1 213 ? 17.680 -2.384 -3.593 1.00 88.38 213 LEU A N 1
ATOM 1696 C CA . LEU A 1 213 ? 18.211 -1.106 -3.137 1.00 88.38 213 LEU A CA 1
ATOM 1697 C C . LEU A 1 213 ? 17.702 0.052 -4.009 1.00 88.38 213 LEU A C 1
ATOM 1699 O O . LEU A 1 213 ? 17.312 1.090 -3.477 1.00 88.38 213 LEU A O 1
ATOM 1703 N N . GLY A 1 214 ? 17.626 -0.140 -5.332 1.00 88.94 214 GLY A N 1
ATOM 1704 C CA . GLY A 1 214 ? 17.006 0.816 -6.253 1.00 88.94 214 GLY A CA 1
ATOM 1705 C C . GLY A 1 214 ? 15.542 1.095 -5.902 1.00 88.94 214 GLY A C 1
ATOM 1706 O O . GLY A 1 214 ? 15.139 2.257 -5.815 1.00 88.94 214 GLY A O 1
ATOM 1707 N N . ARG A 1 215 ? 14.767 0.047 -5.591 1.00 85.31 215 ARG A N 1
ATOM 1708 C CA . ARG A 1 215 ? 13.372 0.178 -5.134 1.00 85.31 215 ARG A CA 1
ATOM 1709 C C . ARG A 1 215 ? 13.260 0.918 -3.811 1.00 85.31 215 ARG A C 1
ATOM 1711 O O . ARG A 1 215 ? 12.377 1.761 -3.667 1.00 85.31 215 ARG A O 1
ATOM 1718 N N . THR A 1 216 ? 14.159 0.652 -2.871 1.00 87.25 216 THR A N 1
ATOM 1719 C CA . THR A 1 216 ? 14.215 1.372 -1.598 1.00 87.25 216 THR A CA 1
ATOM 1720 C C . THR A 1 216 ? 14.503 2.854 -1.824 1.00 87.25 216 THR A C 1
ATOM 1722 O O . THR A 1 216 ? 13.784 3.700 -1.295 1.00 87.25 216 THR A O 1
ATOM 1725 N N . LYS A 1 217 ? 15.483 3.198 -2.673 1.00 88.31 217 LYS A N 1
ATOM 1726 C CA . LYS A 1 217 ? 15.790 4.596 -3.020 1.00 88.31 217 LYS A CA 1
ATOM 1727 C C . LYS A 1 217 ? 14.622 5.294 -3.711 1.00 88.31 217 LYS A C 1
ATOM 1729 O O . LYS A 1 217 ? 14.326 6.439 -3.378 1.00 88.31 217 LYS A O 1
ATOM 1734 N N . GLN A 1 218 ? 13.920 4.611 -4.613 1.00 85.94 218 GLN A N 1
ATOM 1735 C CA . GLN A 1 218 ? 12.697 5.135 -5.224 1.00 85.94 218 GLN A CA 1
ATOM 1736 C C . GLN A 1 218 ? 11.621 5.393 -4.164 1.00 85.94 218 GLN A C 1
ATOM 1738 O O . GLN A 1 218 ? 11.043 6.477 -4.135 1.00 85.94 218 GLN A O 1
ATOM 1743 N N . ALA A 1 219 ? 11.398 4.444 -3.252 1.00 80.56 219 ALA A N 1
ATOM 1744 C CA . ALA A 1 219 ? 10.437 4.595 -2.166 1.00 80.56 219 ALA A CA 1
ATOM 1745 C C . ALA A 1 219 ? 10.795 5.769 -1.233 1.00 80.56 219 ALA A C 1
ATOM 1747 O O . ALA A 1 219 ? 9.891 6.463 -0.768 1.00 80.56 219 ALA A O 1
ATOM 1748 N N . GLN A 1 220 ? 12.087 6.057 -1.030 1.00 80.69 220 GLN A N 1
ATOM 1749 C CA . GLN A 1 220 ? 12.595 7.244 -0.319 1.00 80.69 220 GLN A CA 1
ATOM 1750 C C . GLN A 1 220 ? 12.457 8.557 -1.112 1.00 80.69 220 GLN A C 1
ATOM 1752 O O . GLN A 1 220 ? 12.625 9.638 -0.550 1.00 80.69 220 GLN A O 1
ATOM 1757 N N . GLY A 1 221 ? 12.105 8.513 -2.399 1.00 82.25 221 GLY A N 1
ATOM 1758 C CA . GLY A 1 221 ? 12.086 9.681 -3.288 1.00 82.25 221 GLY A CA 1
ATOM 1759 C C . GLY A 1 221 ? 13.466 10.082 -3.828 1.00 82.25 221 GLY A C 1
ATOM 1760 O O . GLY A 1 221 ? 13.601 11.112 -4.482 1.00 82.25 221 GLY A O 1
ATOM 1761 N N . ASN A 1 222 ? 14.498 9.266 -3.597 1.00 87.94 222 ASN A N 1
ATOM 1762 C CA . ASN A 1 222 ? 15.857 9.467 -4.101 1.00 87.94 222 ASN A CA 1
ATOM 1763 C C . ASN A 1 222 ? 15.979 8.955 -5.549 1.00 87.94 222 ASN A C 1
ATOM 1765 O O . ASN A 1 222 ? 16.734 8.024 -5.837 1.00 87.94 222 ASN A O 1
ATOM 1769 N N . TYR A 1 223 ? 15.225 9.555 -6.475 1.00 87.44 223 TYR A N 1
ATOM 1770 C CA . TYR A 1 223 ? 15.044 9.030 -7.836 1.00 87.44 223 TYR A CA 1
ATOM 1771 C C . TYR A 1 223 ? 16.342 8.912 -8.643 1.00 87.44 223 TYR A C 1
ATOM 1773 O O . TYR A 1 223 ? 16.560 7.898 -9.298 1.00 87.44 223 TYR A O 1
ATOM 1781 N N . ASN A 1 224 ? 17.251 9.887 -8.548 1.00 90.31 224 ASN A N 1
ATOM 1782 C CA . ASN A 1 224 ? 18.531 9.833 -9.267 1.00 90.31 224 ASN A CA 1
ATOM 1783 C C . ASN A 1 224 ? 19.408 8.655 -8.806 1.00 90.31 224 ASN A C 1
ATOM 1785 O O . ASN A 1 224 ? 20.045 7.996 -9.625 1.00 90.31 224 ASN A O 1
ATOM 1789 N N . GLN A 1 225 ? 19.414 8.361 -7.501 1.00 89.81 225 GLN A N 1
ATOM 1790 C CA . GLN A 1 225 ? 20.132 7.205 -6.958 1.00 89.81 225 GLN A CA 1
ATOM 1791 C C . GLN A 1 225 ? 19.454 5.895 -7.373 1.00 89.81 225 GLN A C 1
ATOM 1793 O O . GLN A 1 225 ? 20.141 4.944 -7.737 1.00 89.81 225 GLN A O 1
ATOM 1798 N N . ALA A 1 226 ? 18.116 5.858 -7.376 1.00 89.94 226 ALA A N 1
ATOM 1799 C CA . ALA A 1 226 ? 17.354 4.707 -7.853 1.00 89.94 226 ALA A CA 1
ATOM 1800 C C . ALA A 1 226 ? 17.666 4.389 -9.326 1.00 89.94 226 ALA A C 1
ATOM 1802 O O . ALA A 1 226 ? 17.984 3.247 -9.648 1.00 89.94 226 ALA A O 1
ATOM 1803 N N . LEU A 1 227 ? 17.663 5.401 -10.204 1.00 91.00 227 LEU A N 1
ATOM 1804 C CA . LEU A 1 227 ? 18.023 5.248 -11.617 1.00 91.00 227 LEU A CA 1
ATOM 1805 C C . LEU A 1 227 ? 19.451 4.726 -11.787 1.00 91.00 227 LEU A C 1
ATOM 1807 O O . LEU A 1 227 ? 19.661 3.785 -12.549 1.00 91.00 227 LEU A O 1
ATOM 1811 N N . ALA A 1 228 ? 20.424 5.288 -11.063 1.00 90.31 228 ALA A N 1
ATOM 1812 C CA . ALA A 1 228 ? 21.811 4.828 -11.127 1.00 90.31 228 ALA A CA 1
ATOM 1813 C C . ALA A 1 228 ? 21.940 3.342 -10.746 1.00 90.31 228 ALA A C 1
ATOM 1815 O O . ALA A 1 228 ? 22.600 2.577 -11.451 1.00 90.31 228 ALA A O 1
ATOM 1816 N N . LEU A 1 229 ? 21.256 2.919 -9.676 1.00 89.31 229 LEU A N 1
ATOM 1817 C CA . LEU A 1 229 ? 21.235 1.527 -9.226 1.00 89.31 229 LEU A CA 1
ATOM 1818 C C . LEU A 1 229 ? 20.571 0.600 -10.247 1.00 89.31 229 LEU A C 1
ATOM 1820 O O . LEU A 1 229 ? 21.127 -0.454 -10.555 1.00 89.31 229 LEU A O 1
ATOM 1824 N N . TYR A 1 230 ? 19.432 0.993 -10.823 1.00 89.00 230 TYR A N 1
ATOM 1825 C CA . TYR A 1 230 ? 18.765 0.197 -11.854 1.00 89.00 230 TYR A CA 1
ATOM 1826 C C . TYR A 1 230 ? 19.590 0.099 -13.143 1.00 89.00 230 TYR A C 1
ATOM 1828 O O . TYR A 1 230 ? 19.698 -0.984 -13.711 1.00 89.00 230 TYR A O 1
ATOM 1836 N N . HIS A 1 231 ? 20.228 1.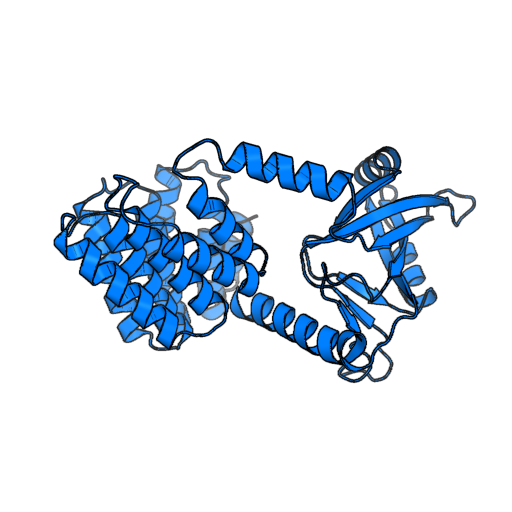182 -13.591 1.00 87.69 231 HIS A N 1
ATOM 1837 C CA . HIS A 1 231 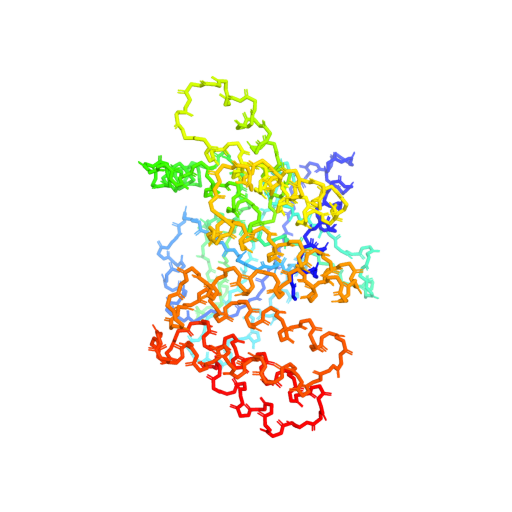? 21.099 1.150 -14.768 1.00 87.69 231 HIS A CA 1
ATOM 1838 C C . HIS A 1 231 ? 22.332 0.272 -14.562 1.00 87.69 231 HIS A C 1
ATOM 1840 O O . HIS A 1 231 ? 22.683 -0.518 -15.442 1.00 87.69 231 HIS A O 1
ATOM 1846 N N . HIS A 1 232 ? 22.971 0.375 -13.397 1.00 83.50 232 HIS A N 1
ATOM 1847 C CA . HIS A 1 232 ? 24.088 -0.490 -13.032 1.00 83.50 232 HIS A CA 1
ATOM 1848 C C . HIS A 1 232 ? 23.663 -1.968 -12.988 1.00 83.50 232 HIS A C 1
ATOM 1850 O O . HIS A 1 232 ? 24.307 -2.828 -13.586 1.00 83.50 232 HIS A O 1
ATOM 1856 N N . SER A 1 233 ? 22.520 -2.246 -12.359 1.00 78.00 233 SER A N 1
ATOM 1857 C CA . SER A 1 233 ? 21.904 -3.572 -12.257 1.00 78.00 233 SER A CA 1
ATOM 1858 C C . SER A 1 233 ? 21.609 -4.188 -13.638 1.00 78.00 233 SER A C 1
ATOM 1860 O O . SER A 1 233 ? 22.012 -5.322 -13.907 1.00 78.00 233 SER A O 1
ATOM 1862 N N . ILE A 1 234 ? 21.013 -3.420 -14.559 1.00 79.75 234 ILE A N 1
ATOM 1863 C CA . ILE A 1 234 ? 20.754 -3.849 -15.945 1.00 79.75 234 ILE A CA 1
ATOM 1864 C C . ILE A 1 234 ? 22.049 -4.118 -16.703 1.00 79.75 234 ILE A C 1
ATOM 1866 O O . ILE A 1 234 ? 22.123 -5.113 -17.414 1.00 79.75 234 ILE A O 1
ATOM 1870 N N . THR A 1 235 ? 23.058 -3.253 -16.572 1.00 80.44 235 THR A N 1
ATOM 1871 C CA . THR A 1 235 ? 24.320 -3.383 -17.321 1.00 80.44 235 THR A CA 1
ATOM 1872 C C . THR A 1 235 ? 25.013 -4.703 -16.988 1.00 80.44 235 THR A C 1
ATOM 1874 O O . THR A 1 235 ? 25.449 -5.412 -17.891 1.00 80.44 235 THR A O 1
ATOM 1877 N N . ASN A 1 236 ? 25.029 -5.077 -15.707 1.00 72.31 236 ASN A N 1
ATOM 1878 C CA . ASN A 1 236 ? 25.616 -6.335 -15.249 1.00 72.31 236 ASN A CA 1
ATOM 1879 C C . ASN A 1 236 ? 24.798 -7.550 -15.711 1.00 72.31 236 ASN A C 1
ATOM 1881 O O . ASN A 1 236 ? 25.361 -8.550 -16.147 1.00 72.31 236 ASN A O 1
ATOM 1885 N N . VAL A 1 237 ? 23.465 -7.468 -15.676 1.00 70.81 237 VAL A N 1
ATOM 1886 C CA . VAL A 1 237 ? 22.603 -8.581 -16.102 1.00 70.81 237 VAL A CA 1
ATOM 1887 C C . VAL A 1 237 ? 22.535 -8.758 -17.611 1.00 70.81 237 VAL A C 1
ATOM 1889 O O . VAL A 1 237 ? 22.492 -9.892 -18.079 1.00 70.81 237 VAL A O 1
ATOM 1892 N N . ALA A 1 238 ? 22.568 -7.678 -18.386 1.00 73.69 238 ALA A N 1
ATOM 1893 C CA . ALA A 1 238 ? 22.552 -7.736 -19.844 1.00 73.69 238 ALA A CA 1
ATOM 1894 C C . ALA A 1 238 ? 23.795 -8.439 -20.421 1.00 73.69 238 ALA A C 1
ATOM 1896 O O . ALA A 1 238 ? 23.747 -8.934 -21.543 1.00 73.69 238 ALA A O 1
ATOM 1897 N N . GLN A 1 239 ? 24.894 -8.509 -19.662 1.00 74.38 239 GLN A N 1
ATOM 1898 C CA . GLN A 1 239 ? 26.088 -9.279 -20.030 1.00 74.38 239 GLN A CA 1
ATOM 1899 C C . GLN A 1 239 ? 25.947 -10.785 -19.758 1.00 74.38 239 GLN A C 1
ATOM 1901 O O . GLN A 1 239 ? 26.686 -11.579 -20.334 1.00 74.38 239 GLN A O 1
ATOM 1906 N N . LEU A 1 240 ? 25.023 -11.179 -18.877 1.00 71.69 240 LEU A N 1
ATOM 1907 C CA . LEU A 1 240 ? 24.918 -12.538 -18.336 1.00 71.69 240 LEU A CA 1
ATOM 1908 C C . LEU A 1 240 ? 23.660 -13.280 -18.799 1.00 71.69 240 LEU A C 1
ATOM 1910 O O . LEU A 1 240 ? 23.651 -14.508 -18.836 1.00 71.69 240 LEU A O 1
ATOM 1914 N N . LEU A 1 241 ? 22.589 -12.553 -19.124 1.00 72.25 241 LEU A N 1
ATOM 1915 C CA . LEU A 1 241 ? 21.287 -13.112 -19.470 1.00 72.25 241 LEU A CA 1
ATOM 1916 C C . LEU A 1 241 ? 20.887 -12.751 -20.906 1.00 72.25 241 LEU A C 1
ATOM 1918 O O . LEU A 1 241 ? 21.277 -11.697 -21.411 1.00 72.25 241 LEU A O 1
ATOM 1922 N N . PRO A 1 242 ? 20.059 -13.584 -21.564 1.00 74.38 242 PRO A N 1
ATOM 1923 C CA . PRO A 1 242 ? 19.485 -13.238 -22.856 1.00 74.38 242 PRO A CA 1
ATOM 1924 C C . PRO A 1 242 ? 18.736 -11.896 -22.798 1.00 74.38 242 PRO A C 1
ATOM 1926 O O . PRO A 1 242 ? 18.093 -11.611 -21.785 1.00 74.38 242 PRO A O 1
ATOM 1929 N N . PRO A 1 243 ? 18.716 -11.105 -23.886 1.00 72.94 243 PRO A N 1
ATOM 1930 C CA . PRO A 1 243 ? 17.981 -9.834 -23.949 1.00 72.94 243 PRO A CA 1
ATOM 1931 C C . PRO A 1 243 ? 16.485 -9.950 -23.621 1.00 72.94 243 PRO A C 1
ATOM 1933 O O . PRO A 1 243 ? 15.852 -8.974 -23.230 1.00 72.94 243 PRO A O 1
ATOM 1936 N N . THR A 1 244 ? 15.928 -11.153 -23.754 1.00 71.75 244 THR A N 1
ATOM 1937 C CA . THR A 1 244 ? 14.533 -11.495 -23.468 1.00 71.75 244 THR A CA 1
ATOM 1938 C C . THR A 1 244 ? 14.293 -11.889 -22.003 1.00 71.75 244 THR A C 1
ATOM 1940 O O . THR A 1 244 ? 13.177 -12.227 -21.624 1.00 71.75 244 THR A O 1
ATOM 1943 N N . HIS A 1 245 ? 15.308 -11.871 -21.136 1.00 73.31 245 HIS A N 1
ATOM 1944 C CA . HIS A 1 245 ? 15.170 -12.389 -19.777 1.00 73.31 245 HIS A CA 1
ATOM 1945 C C . HIS A 1 245 ? 14.174 -11.559 -18.928 1.00 73.31 245 HIS A C 1
ATOM 1947 O O . HIS A 1 245 ? 14.319 -10.336 -18.845 1.00 73.31 245 HIS A O 1
ATOM 1953 N N . PRO A 1 246 ? 13.216 -12.181 -18.203 1.00 72.31 246 PRO A N 1
ATOM 1954 C CA . PRO A 1 246 ? 12.188 -11.471 -17.425 1.00 72.31 246 PRO A CA 1
ATOM 1955 C C . PRO A 1 246 ? 12.720 -10.435 -16.420 1.00 72.31 246 PRO A C 1
ATOM 1957 O O . PRO A 1 246 ? 12.099 -9.396 -16.201 1.00 72.31 246 PRO A O 1
ATOM 1960 N N . ASN A 1 247 ? 13.894 -10.686 -15.837 1.00 73.00 247 ASN A N 1
ATOM 1961 C CA . ASN A 1 247 ? 14.568 -9.742 -14.935 1.00 73.00 247 ASN A CA 1
ATOM 1962 C C . ASN A 1 247 ? 14.918 -8.402 -15.612 1.00 73.00 247 ASN A C 1
ATOM 1964 O O . ASN A 1 247 ? 14.787 -7.351 -14.983 1.00 73.00 247 ASN A O 1
ATOM 1968 N N . LEU A 1 248 ? 15.304 -8.414 -16.894 1.00 78.25 248 LEU A N 1
ATOM 1969 C CA . LEU A 1 248 ? 15.554 -7.184 -17.653 1.00 78.25 248 LEU A CA 1
ATOM 1970 C C . LEU A 1 248 ? 14.262 -6.387 -17.829 1.00 78.25 248 LEU A C 1
ATOM 1972 O O . LEU A 1 248 ? 14.253 -5.179 -17.601 1.00 78.25 248 LEU A O 1
ATOM 1976 N N . ALA A 1 249 ? 13.152 -7.068 -18.131 1.00 82.44 249 ALA A N 1
ATOM 1977 C CA . ALA A 1 249 ? 11.850 -6.418 -18.223 1.00 82.44 249 ALA A CA 1
ATOM 1978 C C . ALA A 1 249 ? 11.436 -5.761 -16.901 1.00 82.44 249 ALA A C 1
ATOM 1980 O O . ALA A 1 249 ? 11.028 -4.604 -16.908 1.00 82.44 249 ALA A O 1
ATOM 1981 N N . ALA A 1 250 ? 11.589 -6.455 -15.767 1.00 80.12 250 ALA A N 1
ATOM 1982 C CA . ALA A 1 250 ? 11.268 -5.895 -14.452 1.00 80.12 250 ALA A CA 1
ATOM 1983 C C . ALA A 1 250 ? 12.091 -4.630 -14.142 1.00 80.12 250 ALA A C 1
ATOM 1985 O O . ALA A 1 250 ? 11.563 -3.648 -13.618 1.00 80.12 250 ALA A O 1
ATOM 1986 N N . SER A 1 251 ? 13.374 -4.625 -14.513 1.00 83.38 251 SER A N 1
ATOM 1987 C CA . SER A 1 251 ? 14.239 -3.458 -14.338 1.00 83.38 251 SER A CA 1
ATOM 1988 C C . SER A 1 251 ? 13.831 -2.288 -15.237 1.00 83.38 251 SER A C 1
ATOM 1990 O O . SER A 1 251 ? 13.731 -1.158 -14.759 1.00 83.38 251 SER A O 1
ATOM 1992 N N . TYR A 1 252 ? 13.518 -2.540 -16.513 1.00 90.19 252 TYR A N 1
ATOM 1993 C CA . TYR A 1 252 ? 12.977 -1.513 -17.407 1.00 90.19 252 TYR A CA 1
ATOM 1994 C C . TYR A 1 252 ? 11.641 -0.957 -16.906 1.00 90.19 252 TYR A C 1
ATOM 1996 O O . TYR A 1 252 ? 11.441 0.256 -16.939 1.00 90.19 252 TYR A O 1
ATOM 2004 N N . THR A 1 253 ? 10.754 -1.807 -16.377 1.00 89.06 253 THR A N 1
ATOM 2005 C CA . THR A 1 253 ? 9.503 -1.353 -15.764 1.00 89.06 253 THR A CA 1
ATOM 2006 C C . THR A 1 253 ? 9.770 -0.369 -14.631 1.00 89.06 253 THR A C 1
ATOM 2008 O O . THR A 1 253 ? 9.178 0.705 -14.620 1.00 89.06 253 THR A O 1
ATOM 2011 N N . ASN A 1 254 ? 10.689 -0.681 -13.717 1.00 87.94 254 ASN A N 1
ATOM 2012 C CA . ASN A 1 254 ? 10.979 0.205 -12.591 1.00 87.94 254 ASN A CA 1
ATOM 2013 C C . ASN A 1 254 ? 11.637 1.518 -13.016 1.00 87.94 254 ASN A C 1
ATOM 2015 O O . ASN A 1 254 ? 11.263 2.562 -12.492 1.00 87.94 254 ASN A O 1
ATOM 2019 N N . ILE A 1 255 ? 12.555 1.504 -13.987 1.00 91.69 255 ILE A N 1
ATOM 2020 C CA . ILE A 1 255 ? 13.110 2.744 -14.556 1.00 91.69 255 ILE A CA 1
ATOM 2021 C C . ILE A 1 255 ? 11.992 3.596 -15.164 1.00 91.69 255 ILE A C 1
ATOM 2023 O O . ILE A 1 255 ? 11.929 4.802 -14.923 1.00 91.69 255 ILE A O 1
ATOM 2027 N N . GLY A 1 256 ? 11.082 2.966 -15.909 1.00 92.12 256 GLY A N 1
ATOM 2028 C CA . GLY A 1 256 ? 9.917 3.637 -16.473 1.00 92.12 256 GLY A CA 1
ATOM 2029 C C . GLY A 1 256 ? 9.028 4.264 -15.397 1.00 92.12 256 GLY A C 1
ATOM 2030 O O . GLY A 1 256 ? 8.646 5.426 -15.516 1.00 92.12 256 GLY A O 1
ATOM 2031 N N . LEU A 1 257 ? 8.764 3.534 -14.310 1.00 88.69 257 LEU A N 1
ATOM 2032 C CA . LEU A 1 257 ? 8.011 4.047 -13.165 1.00 88.69 257 LEU A CA 1
ATOM 2033 C C . LEU A 1 257 ? 8.737 5.209 -12.476 1.00 88.69 257 LEU A C 1
ATOM 2035 O O . LEU A 1 257 ? 8.103 6.227 -12.242 1.00 88.69 257 LEU A O 1
ATOM 2039 N N . VAL A 1 258 ? 10.055 5.137 -12.249 1.00 89.62 258 VAL A N 1
ATOM 2040 C CA . VAL A 1 258 ? 10.819 6.266 -11.684 1.00 89.62 258 VAL A CA 1
ATOM 2041 C C . VAL A 1 258 ? 10.730 7.506 -12.575 1.00 89.62 258 VAL A C 1
ATOM 2043 O O . VAL A 1 258 ? 10.533 8.611 -12.078 1.00 89.62 258 VAL A O 1
ATOM 2046 N N . HIS A 1 259 ? 10.829 7.354 -13.896 1.00 91.12 259 HIS A N 1
ATOM 2047 C CA . HIS A 1 259 ? 10.638 8.487 -14.800 1.00 91.12 259 HIS A CA 1
ATOM 2048 C C . HIS A 1 259 ? 9.212 9.041 -14.744 1.00 91.12 259 HIS A C 1
ATOM 2050 O O . HIS A 1 259 ? 9.045 10.258 -14.760 1.00 91.12 259 HIS A O 1
ATOM 2056 N N . SER A 1 260 ? 8.196 8.183 -14.632 1.00 88.31 260 SER A N 1
ATOM 2057 C CA . SER A 1 260 ? 6.807 8.616 -14.439 1.00 88.31 260 SER A CA 1
ATOM 2058 C C . SER A 1 260 ? 6.644 9.398 -13.135 1.00 88.31 260 SER A C 1
ATOM 2060 O O . SER A 1 260 ? 6.001 10.445 -13.120 1.00 88.31 260 SER A O 1
ATOM 2062 N N . ASP A 1 261 ? 7.267 8.917 -12.063 1.00 85.50 261 ASP A N 1
ATOM 2063 C CA . ASP A 1 261 ? 7.274 9.523 -10.732 1.00 85.50 261 ASP A CA 1
ATOM 2064 C C . ASP A 1 261 ? 7.945 10.910 -10.732 1.00 85.50 261 ASP A C 1
ATOM 2066 O O . ASP A 1 261 ? 7.539 11.809 -9.997 1.00 85.50 261 ASP A O 1
ATOM 2070 N N . MET A 1 262 ? 8.942 11.105 -11.601 1.00 86.31 262 MET A N 1
ATOM 2071 C CA . MET A 1 262 ? 9.611 12.389 -11.841 1.00 86.31 262 MET A CA 1
ATOM 2072 C C . MET A 1 262 ? 8.854 13.315 -12.813 1.00 86.31 262 MET A C 1
ATOM 2074 O O . MET A 1 262 ? 9.284 14.448 -13.016 1.00 86.31 262 MET A O 1
ATOM 2078 N N . GLY A 1 263 ? 7.765 12.856 -13.442 1.00 88.06 263 GLY A N 1
ATOM 2079 C CA . GLY A 1 263 ? 7.049 13.597 -14.491 1.00 88.06 263 GLY A CA 1
ATOM 2080 C C . GLY A 1 263 ? 7.694 13.526 -15.885 1.00 88.06 263 GLY A C 1
ATOM 2081 O O . GLY A 1 263 ? 7.229 14.172 -16.824 1.00 88.06 263 GLY A O 1
ATOM 2082 N N . ASN A 1 264 ? 8.734 12.709 -16.067 1.00 92.62 264 ASN A N 1
ATOM 2083 C CA . ASN A 1 264 ? 9.416 12.491 -17.345 1.00 92.62 264 ASN A CA 1
ATOM 2084 C C . ASN A 1 264 ? 8.667 11.451 -18.199 1.00 92.62 264 ASN A C 1
ATOM 2086 O O . ASN A 1 264 ? 9.201 10.389 -18.531 1.00 92.62 264 ASN A O 1
ATOM 2090 N N . TYR A 1 265 ? 7.417 11.739 -18.564 1.00 91.31 265 TYR A N 1
ATOM 2091 C CA . TYR A 1 265 ? 6.516 10.745 -19.159 1.00 91.31 265 TYR A CA 1
ATOM 2092 C C . TYR A 1 265 ? 7.011 10.141 -20.483 1.00 91.31 265 TYR A C 1
ATOM 2094 O O . TYR A 1 265 ? 6.823 8.951 -20.720 1.00 91.31 265 TYR A O 1
ATOM 2102 N N . THR A 1 266 ? 7.711 10.908 -21.325 1.00 94.12 266 THR A N 1
ATOM 2103 C CA . THR A 1 266 ? 8.288 10.382 -22.576 1.00 94.12 266 THR A CA 1
ATOM 2104 C C . THR A 1 266 ? 9.335 9.298 -22.309 1.00 94.12 266 THR A C 1
ATOM 2106 O O . THR A 1 266 ? 9.301 8.242 -22.936 1.00 94.12 266 THR A O 1
ATOM 2109 N N . GLN A 1 267 ? 10.233 9.527 -21.343 1.00 93.56 267 GLN A N 1
ATOM 2110 C CA . GLN A 1 267 ? 11.227 8.527 -20.936 1.00 93.56 267 GLN A CA 1
ATOM 2111 C C . GLN A 1 267 ? 10.550 7.336 -20.253 1.00 93.56 267 GLN A C 1
ATOM 2113 O O . GLN A 1 267 ? 10.923 6.190 -20.498 1.00 93.56 267 GLN A O 1
ATOM 2118 N N . ALA A 1 268 ? 9.516 7.590 -19.444 1.00 93.75 268 ALA A N 1
ATOM 2119 C CA . ALA A 1 268 ? 8.729 6.538 -18.811 1.00 93.75 268 ALA A CA 1
ATOM 2120 C C . ALA A 1 268 ? 8.142 5.568 -19.847 1.00 93.75 268 ALA A C 1
ATOM 2122 O O . ALA A 1 268 ? 8.330 4.356 -19.735 1.00 93.75 268 ALA A O 1
ATOM 2123 N N . LEU A 1 269 ? 7.494 6.100 -20.889 1.00 96.31 269 LEU A N 1
ATOM 2124 C CA . LEU A 1 269 ? 6.929 5.304 -21.979 1.00 96.31 269 LEU A CA 1
ATOM 2125 C C . LEU A 1 269 ? 8.001 4.529 -22.748 1.00 96.31 269 LEU A C 1
ATOM 2127 O O . LEU A 1 269 ? 7.775 3.364 -23.064 1.00 96.31 269 LEU A O 1
ATOM 2131 N N . GLU A 1 270 ? 9.163 5.129 -23.020 1.00 96.00 270 GLU A N 1
ATOM 2132 C CA . GLU A 1 270 ? 10.264 4.444 -23.709 1.00 96.00 270 GLU A CA 1
ATOM 2133 C C . GLU A 1 270 ? 10.696 3.175 -22.956 1.00 96.00 270 GLU A C 1
ATOM 2135 O O . GLU A 1 270 ? 10.778 2.093 -23.540 1.00 96.00 270 GLU A O 1
ATOM 2140 N N . TYR A 1 271 ? 10.929 3.282 -21.645 1.00 94.56 271 TYR A N 1
ATOM 2141 C CA . TYR A 1 271 ? 11.346 2.139 -20.832 1.00 94.56 271 TYR A CA 1
ATOM 2142 C C . TYR A 1 271 ? 10.222 1.127 -20.598 1.00 94.56 271 TYR A C 1
ATOM 2144 O O . TYR A 1 271 ? 10.472 -0.078 -20.652 1.00 94.56 271 TYR A O 1
ATOM 2152 N N . LEU A 1 272 ? 8.979 1.575 -20.401 1.00 93.88 272 LEU A N 1
ATOM 2153 C CA . LEU A 1 272 ? 7.839 0.665 -20.272 1.00 93.88 272 LEU A CA 1
ATOM 2154 C C . LEU A 1 272 ? 7.569 -0.109 -21.571 1.00 93.88 272 LEU A C 1
ATOM 2156 O O . LEU A 1 272 ? 7.241 -1.293 -21.510 1.00 93.88 272 LEU A O 1
ATOM 2160 N N . GLN A 1 273 ? 7.767 0.508 -22.741 1.00 94.06 273 GLN A N 1
ATOM 2161 C CA . GLN A 1 273 ? 7.684 -0.198 -24.021 1.00 94.06 273 GLN A CA 1
ATOM 2162 C C . GLN A 1 273 ? 8.825 -1.199 -24.212 1.00 94.06 273 GLN A C 1
ATOM 2164 O O . GLN A 1 273 ? 8.568 -2.313 -24.665 1.00 94.06 273 GLN A O 1
ATOM 2169 N N . LYS A 1 274 ? 10.059 -0.865 -23.804 1.00 91.12 274 LYS A N 1
ATOM 2170 C CA . LYS A 1 274 ? 11.166 -1.840 -23.779 1.00 91.12 274 LYS A CA 1
ATOM 2171 C C . LYS A 1 274 ? 10.814 -3.045 -22.905 1.00 91.12 274 LYS A C 1
ATOM 2173 O O . LYS A 1 274 ? 10.944 -4.176 -23.359 1.00 91.12 274 LYS A O 1
ATOM 2178 N N . ALA A 1 275 ? 10.289 -2.810 -21.699 1.00 89.81 275 ALA A N 1
ATOM 2179 C CA . ALA A 1 275 ? 9.843 -3.876 -20.802 1.00 89.81 275 ALA A CA 1
ATOM 2180 C C . ALA A 1 275 ? 8.761 -4.765 -21.437 1.00 89.81 275 ALA A C 1
ATOM 2182 O O . ALA A 1 275 ? 8.852 -5.992 -21.376 1.00 89.81 275 ALA A O 1
ATOM 2183 N N . LEU A 1 276 ? 7.759 -4.149 -22.073 1.00 90.56 276 LEU A N 1
ATOM 2184 C CA . LEU A 1 276 ? 6.681 -4.858 -22.756 1.00 90.56 276 LEU A CA 1
ATOM 2185 C C . LEU A 1 276 ? 7.204 -5.699 -23.933 1.00 90.56 276 LEU A C 1
ATOM 2187 O O . LEU A 1 276 ? 6.791 -6.850 -24.071 1.00 90.56 276 LEU A O 1
ATOM 2191 N N . SER A 1 277 ? 8.128 -5.169 -24.744 1.00 89.56 277 SER A N 1
ATOM 2192 C CA . SER A 1 277 ? 8.763 -5.913 -25.846 1.00 89.56 277 SER A CA 1
ATOM 2193 C C . SER A 1 277 ? 9.511 -7.135 -25.319 1.00 89.56 277 SER A C 1
ATOM 2195 O O . SER A 1 277 ? 9.248 -8.254 -25.752 1.00 89.56 277 SER A O 1
ATOM 2197 N N . THR A 1 278 ? 10.352 -6.948 -24.295 1.00 84.75 278 THR A N 1
ATOM 2198 C CA . THR A 1 278 ? 11.099 -8.034 -23.642 1.00 84.75 278 THR A CA 1
ATOM 2199 C C . THR A 1 278 ? 10.169 -9.129 -23.107 1.00 84.75 278 THR A C 1
ATOM 2201 O O . THR A 1 278 ? 10.454 -10.318 -23.253 1.00 84.75 278 THR A O 1
ATOM 2204 N N . GLN A 1 279 ? 9.038 -8.760 -22.499 1.00 83.50 279 GLN A N 1
ATOM 2205 C CA . GLN A 1 279 ? 8.052 -9.729 -22.006 1.00 83.50 279 GLN A CA 1
ATOM 2206 C C . GLN A 1 279 ? 7.301 -10.433 -23.135 1.00 83.50 279 GLN A C 1
ATOM 2208 O O . GLN A 1 279 ? 7.032 -11.622 -23.025 1.00 83.50 279 GLN A O 1
ATOM 2213 N N . THR A 1 280 ? 6.974 -9.723 -24.213 1.00 82.69 280 THR A N 1
ATOM 2214 C CA . THR A 1 280 ? 6.244 -10.289 -25.357 1.00 82.69 280 THR A CA 1
ATOM 2215 C C . THR A 1 280 ? 7.100 -11.306 -26.112 1.00 82.69 280 THR A C 1
ATOM 2217 O O . THR A 1 280 ? 6.589 -12.319 -26.576 1.00 82.69 280 THR A O 1
ATOM 2220 N N . GLU A 1 281 ? 8.411 -11.075 -26.193 1.00 79.62 281 GLU A N 1
ATOM 2221 C CA . GLU A 1 281 ? 9.363 -12.000 -26.821 1.00 79.62 281 GLU A CA 1
ATOM 2222 C C . GLU A 1 281 ? 9.674 -13.235 -25.957 1.00 79.62 281 GLU A C 1
ATOM 2224 O O . GLU A 1 281 ? 10.062 -14.275 -26.487 1.00 79.62 281 GLU A O 1
ATOM 2229 N N . SER A 1 282 ? 9.516 -13.141 -24.633 1.00 70.75 282 SER A N 1
ATOM 2230 C CA . SER A 1 282 ? 9.873 -14.215 -23.690 1.00 70.75 282 SER A CA 1
ATOM 2231 C C . SER A 1 282 ? 8.701 -15.030 -23.161 1.00 70.75 282 SER A C 1
ATOM 2233 O O . SER A 1 282 ? 8.900 -16.160 -22.708 1.00 70.75 282 SER A O 1
ATOM 2235 N N . LEU A 1 283 ? 7.489 -14.478 -23.177 1.00 63.38 283 LEU A N 1
ATOM 2236 C CA . LEU A 1 283 ? 6.316 -15.080 -22.557 1.00 63.38 283 LEU A CA 1
ATOM 2237 C C . LEU A 1 283 ? 5.217 -15.340 -23.592 1.00 63.38 283 LEU A C 1
ATOM 2239 O O . LEU A 1 283 ? 4.996 -14.525 -24.485 1.00 63.38 283 LEU A O 1
ATOM 2243 N N . PRO A 1 284 ? 4.443 -16.430 -23.439 1.00 61.66 284 PRO A N 1
ATOM 2244 C CA . PRO A 1 284 ? 3.195 -16.584 -24.171 1.00 61.66 284 PRO A CA 1
ATOM 2245 C C . PRO A 1 284 ? 2.258 -15.390 -23.899 1.00 61.66 284 PRO A C 1
ATOM 2247 O O . PRO A 1 284 ? 2.207 -14.921 -22.757 1.00 61.66 284 PRO A O 1
ATOM 2250 N N . PRO A 1 285 ? 1.459 -14.947 -24.886 1.00 56.12 285 PRO A N 1
ATOM 2251 C CA . PRO A 1 285 ? 0.666 -13.711 -24.818 1.00 56.12 285 PRO A CA 1
ATOM 2252 C C . PRO A 1 285 ? -0.362 -13.639 -23.668 1.00 56.12 285 PRO A C 1
ATOM 2254 O O . PRO A 1 285 ? -0.789 -12.552 -23.292 1.00 56.12 285 PRO A O 1
ATOM 2257 N N . ASN A 1 286 ? -0.712 -14.768 -23.041 1.00 53.50 286 ASN A N 1
ATOM 2258 C CA . ASN A 1 286 ? -1.727 -14.859 -21.983 1.00 53.50 286 ASN A CA 1
ATOM 2259 C C . ASN A 1 286 ? -1.139 -14.913 -20.560 1.00 53.50 286 ASN A C 1
ATOM 2261 O O . ASN A 1 286 ? -1.553 -15.732 -19.738 1.00 53.50 286 ASN A O 1
ATOM 2265 N N . ARG A 1 287 ? -0.142 -14.073 -20.250 1.00 68.19 287 ARG A N 1
ATOM 2266 C CA . ARG A 1 287 ? 0.497 -14.044 -18.919 1.00 68.19 287 ARG A CA 1
ATOM 2267 C C . ARG A 1 287 ? 0.164 -12.766 -18.130 1.00 68.19 287 ARG A C 1
ATOM 2269 O O . ARG A 1 287 ? 0.290 -11.676 -18.686 1.00 68.19 287 ARG A O 1
ATOM 2276 N N . PRO A 1 288 ? -0.136 -12.861 -16.816 1.00 66.44 288 PRO A N 1
ATOM 2277 C CA . PRO A 1 288 ? -0.431 -11.704 -15.956 1.00 66.44 288 PRO A CA 1
ATOM 2278 C C . PRO A 1 288 ? 0.630 -10.592 -15.966 1.00 66.44 288 PRO A C 1
ATOM 2280 O O . PRO A 1 288 ? 0.295 -9.421 -15.800 1.00 66.44 288 PRO A O 1
ATOM 2283 N N . ASN A 1 289 ? 1.900 -10.932 -16.212 1.00 71.62 289 ASN A N 1
ATOM 2284 C CA . ASN A 1 289 ? 2.990 -9.953 -16.292 1.00 71.62 289 ASN A CA 1
ATOM 2285 C C . ASN A 1 289 ? 2.807 -8.959 -17.454 1.00 71.62 289 ASN A C 1
ATOM 2287 O O . ASN A 1 289 ? 3.107 -7.779 -17.286 1.00 71.62 289 ASN A O 1
ATOM 2291 N N . LEU A 1 290 ? 2.257 -9.405 -18.593 1.00 82.50 290 LEU A N 1
ATOM 2292 C CA . LEU A 1 290 ? 1.949 -8.529 -19.731 1.00 82.50 290 LEU A CA 1
ATOM 2293 C C . LEU A 1 290 ? 0.824 -7.550 -19.386 1.00 82.50 290 LEU A C 1
ATOM 2295 O O . LEU A 1 290 ? 0.906 -6.370 -19.724 1.00 82.50 290 LEU A O 1
ATOM 2299 N N . ALA A 1 291 ? -0.190 -8.013 -18.647 1.00 86.44 291 ALA A N 1
ATOM 2300 C CA . ALA A 1 291 ? -1.256 -7.141 -18.163 1.00 86.44 291 ALA A CA 1
ATOM 2301 C C . ALA A 1 291 ? -0.707 -6.026 -17.261 1.00 86.44 291 ALA A C 1
ATOM 2303 O O . ALA A 1 291 ? -1.084 -4.873 -17.437 1.00 86.44 291 ALA A O 1
ATOM 2304 N N . GLY A 1 292 ? 0.233 -6.340 -16.360 1.00 85.56 292 GLY A N 1
ATOM 2305 C CA . GLY A 1 292 ? 0.892 -5.336 -15.517 1.00 85.56 292 GLY A CA 1
ATOM 2306 C C . GLY A 1 292 ? 1.623 -4.254 -16.322 1.00 85.56 292 GLY A C 1
ATOM 2307 O O . GLY A 1 292 ? 1.486 -3.066 -16.030 1.00 85.56 292 GLY A O 1
ATOM 2308 N N . SER A 1 293 ? 2.341 -4.639 -17.380 1.00 88.75 293 SER A N 1
ATOM 2309 C CA . SER A 1 293 ? 3.015 -3.685 -18.272 1.00 88.75 293 SER A CA 1
ATOM 2310 C C . SER A 1 293 ? 2.030 -2.787 -19.019 1.00 88.75 293 SER A C 1
ATOM 2312 O O . SER A 1 293 ? 2.221 -1.571 -19.054 1.00 88.75 293 SER A O 1
ATOM 2314 N N . TYR A 1 294 ? 0.939 -3.348 -19.547 1.00 93.56 294 TYR A N 1
ATOM 2315 C CA . TYR A 1 294 ? -0.123 -2.553 -20.164 1.00 93.56 294 TYR A CA 1
ATOM 2316 C C . TYR A 1 294 ? -0.793 -1.600 -19.170 1.00 93.56 294 TYR A C 1
ATOM 2318 O O . TYR A 1 294 ? -1.012 -0.435 -19.499 1.00 93.56 294 TYR A O 1
ATOM 2326 N N . THR A 1 295 ? -1.051 -2.041 -17.935 1.00 92.88 295 THR A N 1
ATOM 2327 C CA . THR A 1 295 ? -1.565 -1.166 -16.877 1.00 92.88 295 THR A CA 1
ATOM 2328 C C . THR A 1 295 ? -0.623 0.010 -16.628 1.00 92.88 295 THR A C 1
ATOM 2330 O O . THR A 1 295 ? -1.088 1.146 -16.607 1.00 92.88 295 THR A O 1
ATOM 2333 N N . ASN A 1 296 ? 0.685 -0.226 -16.502 1.00 92.56 296 ASN A N 1
ATOM 2334 C CA . ASN A 1 296 ? 1.660 0.841 -16.261 1.00 92.56 296 ASN A CA 1
ATOM 2335 C C . ASN A 1 296 ? 1.731 1.846 -17.420 1.00 92.56 296 ASN A C 1
ATOM 2337 O O . ASN A 1 296 ? 1.749 3.050 -17.181 1.00 92.56 296 ASN A O 1
ATOM 2341 N N . ILE A 1 297 ? 1.705 1.378 -18.671 1.00 95.94 297 ILE A N 1
ATOM 2342 C CA . ILE A 1 297 ? 1.674 2.261 -19.848 1.00 95.94 2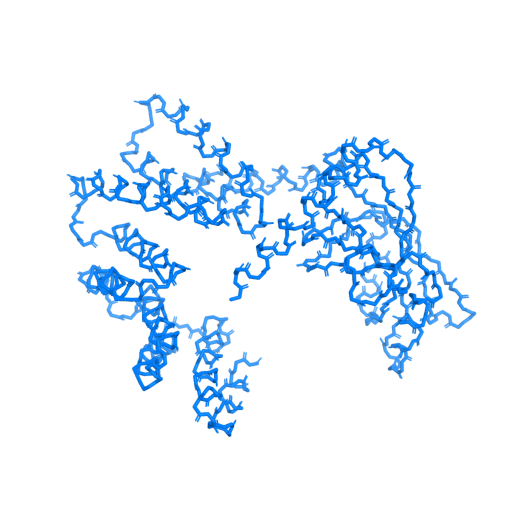97 ILE A CA 1
ATOM 2343 C C . ILE A 1 297 ? 0.380 3.090 -19.873 1.00 95.94 297 ILE A C 1
ATOM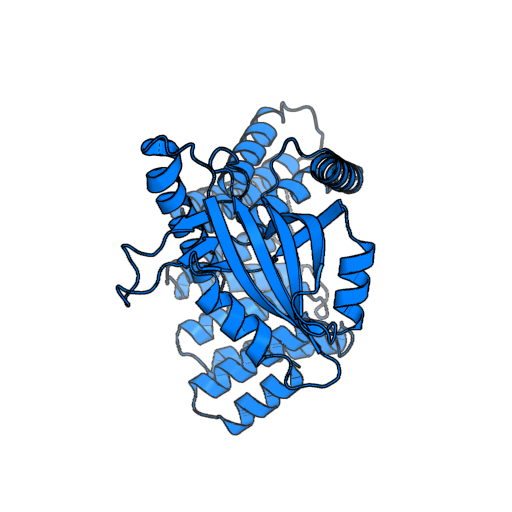 2345 O O . ILE A 1 297 ? 0.424 4.301 -20.094 1.00 95.94 297 ILE A O 1
ATOM 2349 N N . GLY A 1 298 ? -0.766 2.463 -19.589 1.00 95.62 298 GLY A N 1
ATOM 2350 C CA . GLY A 1 298 ? -2.052 3.155 -19.498 1.00 95.62 298 GLY A CA 1
ATOM 2351 C C . GLY A 1 298 ? -2.068 4.227 -18.404 1.00 95.62 298 GLY A C 1
ATOM 2352 O O . GLY A 1 298 ? -2.556 5.332 -18.638 1.00 95.62 298 GLY A O 1
ATOM 2353 N N . LEU A 1 299 ? -1.450 3.949 -17.249 1.00 93.88 299 LEU A N 1
ATOM 2354 C CA . LEU A 1 299 ? -1.285 4.931 -16.174 1.00 93.88 299 LEU A CA 1
ATOM 2355 C C . LEU A 1 299 ? -0.486 6.147 -16.650 1.00 93.88 299 LEU A C 1
ATOM 2357 O O . LEU A 1 299 ? -0.944 7.268 -16.454 1.00 93.88 299 LEU A O 1
ATOM 2361 N N . VAL A 1 300 ? 0.650 5.950 -17.326 1.00 94.69 300 VAL A N 1
ATOM 2362 C CA . VAL A 1 300 ? 1.455 7.070 -17.845 1.00 94.69 300 VAL A CA 1
ATOM 2363 C C . VAL A 1 300 ? 0.662 7.905 -18.853 1.00 94.69 300 VAL A C 1
ATOM 2365 O O . VAL A 1 300 ? 0.639 9.129 -18.750 1.00 94.69 300 VAL A O 1
ATOM 2368 N N . HIS A 1 301 ? -0.065 7.270 -19.779 1.00 95.56 301 HIS A N 1
ATOM 2369 C CA . HIS A 1 301 ? -0.936 7.998 -20.707 1.00 95.56 301 HIS A CA 1
ATOM 2370 C C . HIS A 1 301 ? -2.043 8.779 -19.995 1.00 95.56 301 HIS A C 1
ATOM 2372 O O . HIS A 1 301 ? -2.350 9.900 -20.401 1.00 95.56 301 HIS A O 1
ATOM 2378 N N . ARG A 1 302 ? -2.618 8.235 -18.917 1.00 93.56 302 ARG A N 1
ATOM 2379 C CA . ARG A 1 302 ? -3.605 8.949 -18.101 1.00 93.56 302 ARG A CA 1
ATOM 2380 C C . ARG A 1 302 ? -2.997 10.187 -17.445 1.00 93.56 302 ARG A C 1
ATOM 2382 O O . ARG A 1 302 ? -3.631 11.238 -17.486 1.00 93.56 302 ARG A O 1
ATOM 2389 N N . GLU A 1 303 ? -1.803 10.075 -16.863 1.00 90.62 303 GLU A N 1
ATOM 2390 C CA . GLU A 1 303 ? -1.107 11.217 -16.246 1.00 90.62 303 GLU A CA 1
ATOM 2391 C C . GLU A 1 303 ? -0.749 12.298 -17.282 1.00 90.62 303 GLU A C 1
ATOM 2393 O O . GLU A 1 303 ? -0.823 13.485 -16.982 1.00 90.62 303 GLU A O 1
ATOM 2398 N N . MET A 1 304 ? -0.468 11.911 -18.532 1.00 91.69 304 MET A N 1
ATOM 2399 C CA . MET A 1 304 ? -0.280 12.847 -19.652 1.00 91.69 304 MET A CA 1
ATOM 2400 C C . MET A 1 304 ? -1.582 13.494 -20.163 1.00 91.69 304 MET A C 1
ATOM 2402 O O . MET A 1 304 ? -1.521 14.399 -20.992 1.00 91.69 304 MET A O 1
ATOM 2406 N N . GLY A 1 305 ? -2.757 13.027 -19.728 1.00 91.38 305 GLY A N 1
ATOM 2407 C CA . GLY A 1 305 ? -4.054 13.453 -20.271 1.00 91.38 305 GLY A CA 1
ATOM 2408 C C . GLY A 1 305 ? -4.455 12.766 -21.585 1.00 91.38 305 GLY A C 1
ATOM 2409 O O . GLY A 1 305 ? -5.486 13.098 -22.168 1.00 91.38 305 GLY A O 1
ATOM 2410 N N . ASN A 1 306 ? -3.696 11.767 -22.042 1.00 95.88 306 ASN A N 1
ATOM 2411 C CA . ASN A 1 306 ? -3.985 10.983 -23.245 1.00 95.88 306 ASN A CA 1
ATOM 2412 C C . ASN A 1 306 ? -5.013 9.880 -22.940 1.00 95.88 306 ASN A C 1
ATOM 2414 O O . ASN A 1 306 ? -4.720 8.685 -23.027 1.00 95.88 306 ASN A O 1
ATOM 2418 N N . TYR A 1 307 ? -6.228 10.276 -22.564 1.00 95.06 307 TYR A N 1
ATOM 2419 C CA . TYR A 1 307 ? -7.237 9.360 -22.027 1.00 95.06 307 TYR A CA 1
ATOM 2420 C C . TYR A 1 307 ? -7.636 8.233 -22.988 1.00 95.06 307 TYR A C 1
ATOM 2422 O O . TYR A 1 307 ? -7.780 7.096 -22.549 1.00 95.06 307 TYR A O 1
ATOM 2430 N N . SER A 1 308 ? -7.722 8.495 -24.295 1.00 95.56 308 SER A N 1
ATOM 2431 C CA . SER A 1 308 ? -8.040 7.451 -25.282 1.00 95.56 308 SER A CA 1
ATOM 2432 C C . SER A 1 308 ? -6.975 6.352 -25.339 1.00 95.56 308 SER A C 1
ATOM 2434 O O . SER A 1 308 ? -7.310 5.173 -25.388 1.00 95.56 308 SER A O 1
ATOM 2436 N N . GLN A 1 309 ? -5.690 6.723 -25.275 1.00 95.75 309 GLN A N 1
ATOM 2437 C CA . GLN A 1 309 ? -4.595 5.747 -25.229 1.00 95.75 309 GLN A CA 1
ATOM 2438 C C . GLN A 1 309 ? -4.585 5.005 -23.889 1.00 95.75 309 GLN A C 1
ATOM 2440 O O . GLN A 1 309 ? -4.369 3.798 -23.855 1.00 95.75 309 GLN A O 1
ATOM 2445 N N . ALA A 1 310 ? -4.857 5.706 -22.783 1.00 96.25 310 ALA A N 1
ATOM 2446 C CA . ALA A 1 310 ? -4.959 5.082 -21.468 1.00 96.25 310 ALA A CA 1
ATOM 2447 C C . ALA A 1 310 ? -6.040 3.987 -21.433 1.00 96.25 310 ALA A C 1
ATOM 2449 O O . ALA A 1 310 ? -5.772 2.893 -20.937 1.00 96.25 310 ALA A O 1
ATOM 2450 N N . LEU A 1 311 ? -7.223 4.258 -22.003 1.00 97.06 311 LEU A N 1
ATOM 2451 C CA . LEU A 1 311 ? -8.301 3.273 -22.136 1.00 97.06 311 LEU A CA 1
ATOM 2452 C C . LEU A 1 311 ? -7.861 2.063 -22.960 1.00 97.06 311 LEU A C 1
ATOM 2454 O O . LEU A 1 311 ? -7.969 0.945 -22.466 1.00 97.06 311 LEU A O 1
ATOM 2458 N N . GLU A 1 312 ? -7.281 2.274 -24.145 1.00 97.19 312 GLU A N 1
ATOM 2459 C CA . GLU A 1 312 ? -6.816 1.182 -25.013 1.00 97.19 312 GLU A CA 1
ATOM 2460 C C . GLU A 1 312 ? -5.856 0.233 -24.273 1.00 97.19 312 GLU A C 1
ATOM 2462 O O . GLU A 1 312 ? -5.970 -0.993 -24.345 1.00 97.19 312 GLU A O 1
ATOM 2467 N N . TYR A 1 313 ? -4.905 0.791 -23.521 1.00 96.62 313 TYR A N 1
ATOM 2468 C CA . TYR A 1 313 ? -3.951 -0.005 -22.757 1.00 96.62 313 TYR A CA 1
ATOM 2469 C C . TYR A 1 313 ? -4.582 -0.700 -21.546 1.00 96.62 313 TYR A C 1
ATOM 2471 O O . TYR A 1 313 ? -4.275 -1.864 -21.278 1.00 96.62 313 TYR A O 1
ATOM 2479 N N . HIS A 1 314 ? -5.485 -0.037 -20.824 1.00 95.62 314 HIS A N 1
ATOM 2480 C CA . HIS A 1 314 ? -6.196 -0.672 -19.717 1.00 95.62 314 HIS A CA 1
ATOM 2481 C C . HIS A 1 314 ? -7.131 -1.793 -20.189 1.00 95.62 314 HIS A C 1
ATOM 2483 O O . HIS A 1 314 ? -7.195 -2.837 -19.542 1.00 95.62 314 HIS A O 1
ATOM 2489 N N . GLU A 1 315 ? -7.784 -1.645 -21.340 1.00 95.06 315 GLU A N 1
ATOM 2490 C CA . GLU A 1 315 ? -8.615 -2.689 -21.948 1.00 95.06 315 GLU A CA 1
ATOM 2491 C C . GLU A 1 315 ? -7.790 -3.913 -22.364 1.00 95.06 315 GLU A C 1
ATOM 2493 O O . GLU A 1 315 ? -8.202 -5.046 -22.104 1.00 95.06 315 GLU A O 1
ATOM 2498 N N . LYS A 1 316 ? -6.583 -3.717 -22.918 1.00 93.75 316 LYS A N 1
ATOM 2499 C CA . LYS A 1 316 ? -5.642 -4.823 -23.184 1.00 93.75 316 LYS A CA 1
ATOM 2500 C C . LYS A 1 316 ? -5.270 -5.573 -21.902 1.00 93.75 316 LYS A C 1
ATOM 2502 O O . LYS A 1 316 ? -5.252 -6.805 -21.896 1.00 93.75 316 LYS A O 1
ATOM 2507 N N . ALA A 1 317 ? -5.019 -4.850 -20.807 1.00 92.00 317 ALA A N 1
ATOM 2508 C CA . ALA A 1 317 ? -4.729 -5.458 -19.509 1.00 92.00 317 ALA A CA 1
ATOM 2509 C C . ALA A 1 317 ? -5.919 -6.276 -18.976 1.00 92.00 317 ALA A C 1
ATOM 2511 O O . ALA A 1 317 ? -5.729 -7.425 -18.572 1.00 92.00 317 ALA A O 1
ATOM 2512 N N . VAL A 1 318 ? -7.139 -5.724 -19.036 1.00 92.62 318 VAL A N 1
ATOM 2513 C CA . VAL A 1 318 ? -8.379 -6.425 -18.655 1.00 92.62 318 VAL A CA 1
ATOM 2514 C C . VAL A 1 318 ? -8.563 -7.683 -19.496 1.00 92.62 318 VAL A C 1
ATOM 2516 O O . VAL A 1 318 ? -8.766 -8.751 -18.932 1.00 92.62 318 VAL A O 1
ATOM 2519 N N . SER A 1 319 ? -8.414 -7.602 -20.822 1.00 92.00 319 SER A N 1
ATOM 2520 C CA . SER A 1 319 ? -8.580 -8.755 -21.715 1.00 92.00 319 SER A CA 1
ATOM 2521 C C . SER A 1 319 ? -7.664 -9.922 -21.337 1.00 92.00 319 SER A C 1
ATOM 2523 O O . SER A 1 319 ? -8.104 -11.071 -21.322 1.00 92.00 319 SER A O 1
ATOM 2525 N N . ILE A 1 320 ? -6.396 -9.650 -21.008 1.00 88.50 320 ILE A N 1
ATOM 2526 C CA . ILE A 1 320 ? -5.455 -10.692 -20.569 1.00 88.50 320 ILE A CA 1
ATOM 2527 C C . ILE A 1 320 ? -5.859 -11.246 -19.199 1.00 88.50 320 ILE A C 1
ATOM 2529 O O . ILE A 1 320 ? -5.839 -12.460 -18.986 1.00 88.50 320 ILE A O 1
ATOM 2533 N N . GLN A 1 321 ? -6.233 -10.374 -18.262 1.00 88.31 321 GLN A N 1
ATOM 2534 C CA . GLN A 1 321 ? -6.617 -10.767 -16.906 1.00 88.31 321 GLN A CA 1
ATOM 2535 C C . GLN A 1 321 ? -7.892 -11.613 -16.897 1.00 88.31 321 GLN A C 1
ATOM 2537 O O . GLN A 1 321 ? -7.907 -12.652 -16.252 1.00 88.31 321 GLN A O 1
ATOM 2542 N N . THR A 1 322 ? -8.920 -11.253 -17.666 1.00 88.88 322 THR A N 1
ATOM 2543 C CA . THR A 1 322 ? -10.168 -12.025 -17.767 1.00 88.88 322 THR A CA 1
ATOM 2544 C C . THR A 1 322 ? -9.944 -13.429 -18.334 1.00 88.88 322 THR A C 1
ATOM 2546 O O . THR A 1 322 ? -10.644 -14.360 -17.954 1.00 88.88 322 THR A O 1
ATOM 2549 N N . GLN A 1 323 ? -8.956 -13.614 -19.217 1.00 87.44 323 GLN A N 1
ATOM 2550 C CA . GLN A 1 323 ? -8.617 -14.937 -19.755 1.00 87.44 323 GLN A CA 1
ATOM 2551 C C . GLN A 1 323 ? -7.785 -15.800 -18.795 1.00 87.44 323 GLN A C 1
ATOM 2553 O O . GLN A 1 323 ? -7.714 -17.013 -18.980 1.00 87.44 323 GLN A O 1
ATOM 2558 N N . SER A 1 324 ? -7.115 -15.191 -17.811 1.00 81.88 324 SER A N 1
ATOM 2559 C CA . SER A 1 324 ? -6.098 -15.862 -16.985 1.00 81.88 324 SER A CA 1
ATOM 2560 C C . SER A 1 324 ? -6.398 -15.887 -15.486 1.00 81.88 324 SER A C 1
ATOM 2562 O O . SER A 1 324 ? -5.747 -16.637 -14.759 1.00 81.88 324 SER A O 1
ATOM 2564 N N . LEU A 1 325 ? -7.364 -15.099 -15.011 1.00 83.06 325 LEU A N 1
ATOM 2565 C CA . LEU A 1 325 ? -7.689 -14.921 -13.598 1.00 83.06 325 LEU A CA 1
ATOM 2566 C C . LEU A 1 325 ? -9.187 -15.150 -13.348 1.00 83.06 325 LEU A C 1
ATOM 2568 O O . LEU A 1 325 ? -10.005 -14.907 -14.237 1.00 83.06 325 LEU A O 1
ATOM 2572 N N . PRO A 1 326 ? -9.572 -15.590 -12.136 1.00 85.56 326 PRO A N 1
ATOM 2573 C CA . PRO A 1 326 ? -10.977 -15.702 -11.777 1.00 85.56 326 PRO A CA 1
ATOM 2574 C C . PRO A 1 326 ? -11.652 -14.315 -11.742 1.00 85.56 326 PRO A C 1
ATOM 2576 O O . PRO A 1 326 ? -10.982 -13.314 -11.470 1.00 85.56 326 PRO A O 1
ATOM 2579 N N . PRO A 1 327 ? -12.978 -14.233 -11.962 1.00 83.69 327 PRO A N 1
ATOM 2580 C CA . PRO A 1 327 ? -13.698 -12.957 -12.051 1.00 83.69 327 PRO A CA 1
ATOM 2581 C C . PRO A 1 327 ? -13.577 -12.051 -10.817 1.00 83.69 327 PRO A C 1
ATOM 2583 O O . PRO A 1 327 ? -13.669 -10.838 -10.937 1.00 83.69 327 PRO A O 1
ATOM 2586 N N . ASN A 1 328 ? -13.351 -12.625 -9.634 1.00 83.38 328 ASN A N 1
ATOM 2587 C CA . ASN A 1 328 ? -13.216 -11.907 -8.363 1.00 83.38 328 ASN A CA 1
ATOM 2588 C C . ASN A 1 328 ? -11.757 -11.572 -7.996 1.00 83.38 328 ASN A C 1
ATOM 2590 O O . ASN A 1 328 ? -11.462 -11.249 -6.846 1.00 83.38 328 ASN A O 1
ATOM 2594 N N . HIS A 1 329 ? -10.816 -11.694 -8.936 1.00 83.94 329 HIS A N 1
ATOM 2595 C CA . HIS A 1 329 ? -9.409 -11.446 -8.649 1.00 83.94 329 HIS A CA 1
ATOM 2596 C C . HIS A 1 329 ? -9.126 -9.939 -8.448 1.00 83.94 329 HIS A C 1
ATOM 2598 O O . HIS A 1 329 ? -9.478 -9.139 -9.319 1.00 83.94 329 HIS A O 1
ATOM 2604 N N . PRO A 1 330 ? -8.385 -9.524 -7.397 1.00 82.69 330 PRO A N 1
ATOM 2605 C CA . PRO A 1 330 ? -8.111 -8.109 -7.103 1.00 82.69 330 PRO A CA 1
ATOM 2606 C C . PRO A 1 330 ? -7.472 -7.315 -8.252 1.00 82.69 330 PRO A C 1
ATOM 2608 O O . PRO A 1 330 ? -7.727 -6.126 -8.419 1.00 82.69 330 PRO A O 1
ATOM 2611 N N . HIS A 1 331 ? -6.646 -7.963 -9.078 1.00 81.75 331 HIS A N 1
ATOM 2612 C CA . HIS A 1 331 ? -6.061 -7.320 -10.264 1.00 81.75 331 HIS A CA 1
ATOM 2613 C C . HIS A 1 331 ? -7.107 -6.880 -11.297 1.00 81.75 331 HIS A C 1
ATOM 2615 O O . HIS A 1 331 ? -6.917 -5.842 -11.926 1.00 81.75 331 HIS A O 1
ATOM 2621 N N . LEU A 1 332 ? -8.201 -7.631 -11.457 1.00 86.75 332 LEU A N 1
ATOM 2622 C CA . LEU A 1 332 ? -9.270 -7.272 -12.386 1.00 86.75 332 LEU A CA 1
ATOM 2623 C C . LEU A 1 332 ? -10.051 -6.059 -11.856 1.00 86.75 332 LEU A C 1
ATOM 2625 O O . LEU A 1 332 ? -10.276 -5.103 -12.597 1.00 86.75 332 LEU A O 1
ATOM 2629 N N . ALA A 1 333 ? -10.345 -6.046 -10.550 1.00 89.44 333 ALA A N 1
ATOM 2630 C CA . ALA A 1 333 ? -10.939 -4.900 -9.859 1.00 89.44 333 ALA A CA 1
ATOM 2631 C C . ALA A 1 333 ? -10.076 -3.632 -9.982 1.00 89.44 333 ALA A C 1
ATOM 2633 O O . ALA A 1 333 ? -10.581 -2.549 -10.288 1.00 89.44 333 ALA A O 1
ATOM 2634 N N . LEU A 1 334 ? -8.753 -3.754 -9.822 1.00 89.38 334 LEU A N 1
ATOM 2635 C CA . LEU A 1 334 ? -7.824 -2.639 -10.015 1.00 89.38 334 LEU A CA 1
ATOM 2636 C C . LEU A 1 334 ? -7.853 -2.107 -11.457 1.00 89.38 334 LEU A C 1
ATOM 2638 O O . LEU A 1 334 ? -7.871 -0.894 -11.668 1.00 89.38 334 LEU A O 1
ATOM 2642 N N . SER A 1 335 ? -7.870 -2.990 -12.458 1.00 90.44 335 SER A N 1
ATOM 2643 C CA . SER A 1 335 ? -7.936 -2.583 -13.865 1.00 90.44 335 SER A CA 1
ATOM 2644 C C . SER A 1 335 ? -9.258 -1.888 -14.203 1.00 90.44 335 SER A C 1
ATOM 2646 O O . SER A 1 335 ? -9.240 -0.837 -14.844 1.00 90.44 335 SER A O 1
ATOM 2648 N N . HIS A 1 336 ? -10.390 -2.401 -13.713 1.00 93.88 336 HIS A N 1
ATOM 2649 C CA . HIS A 1 336 ? -11.688 -1.735 -13.845 1.00 93.88 336 HIS A CA 1
ATOM 2650 C C . HIS A 1 336 ? -11.717 -0.379 -13.139 1.00 93.88 336 HIS A C 1
ATOM 2652 O O . HIS A 1 336 ? -12.158 0.603 -13.732 1.00 93.88 336 HIS A O 1
ATOM 2658 N N . THR A 1 337 ? -11.138 -0.281 -11.940 1.00 95.25 337 THR A N 1
ATOM 2659 C CA . THR A 1 337 ? -10.976 0.999 -11.237 1.00 95.25 337 THR A CA 1
ATOM 2660 C C . THR A 1 337 ? -10.191 2.000 -12.082 1.00 95.25 337 THR A C 1
ATOM 2662 O O . THR A 1 337 ? -10.599 3.152 -12.213 1.00 95.25 337 THR A O 1
ATOM 2665 N N . ASN A 1 338 ? -9.087 1.579 -12.708 1.00 94.25 338 ASN A N 1
ATOM 2666 C CA . ASN A 1 338 ? -8.298 2.459 -13.570 1.00 94.25 338 ASN A CA 1
ATOM 2667 C C . ASN A 1 338 ? -9.098 2.961 -14.782 1.00 94.25 338 ASN A C 1
ATOM 2669 O O . ASN A 1 338 ? -9.048 4.156 -15.066 1.00 94.25 338 ASN A O 1
ATOM 2673 N N . ILE A 1 339 ? -9.878 2.099 -15.444 1.00 96.62 339 ILE A N 1
ATOM 2674 C CA . ILE A 1 339 ? -10.773 2.497 -16.546 1.00 96.62 339 ILE A CA 1
ATOM 2675 C C . ILE A 1 339 ? -11.840 3.484 -16.055 1.00 96.62 339 ILE A C 1
ATOM 2677 O O . ILE A 1 339 ? -12.031 4.541 -16.661 1.00 96.62 339 ILE A O 1
ATOM 2681 N N . GLY A 1 340 ? -12.484 3.190 -14.922 1.00 96.12 340 GLY A N 1
ATOM 2682 C CA . GLY A 1 340 ? -13.477 4.072 -14.309 1.00 96.12 340 GLY A CA 1
ATOM 2683 C C . GLY A 1 340 ? -12.905 5.455 -13.986 1.00 96.12 340 GLY A C 1
ATOM 2684 O O . GLY A 1 340 ? -13.524 6.474 -14.289 1.00 96.12 340 GLY A O 1
ATOM 2685 N N . LEU A 1 341 ? -11.675 5.512 -13.467 1.00 95.31 341 LEU A N 1
ATOM 2686 C CA . LEU A 1 341 ? -10.964 6.768 -13.218 1.00 95.31 341 LEU A CA 1
ATOM 2687 C C . LEU A 1 341 ? -10.644 7.536 -14.507 1.00 95.31 341 LEU A C 1
ATOM 2689 O O . LEU A 1 341 ? -10.723 8.765 -14.500 1.00 95.31 341 LEU A O 1
ATOM 2693 N N . VAL A 1 342 ? -10.300 6.859 -15.608 1.00 96.19 342 VAL A N 1
ATOM 2694 C CA . VAL A 1 342 ? -10.093 7.532 -16.902 1.00 96.19 342 VAL A CA 1
ATOM 2695 C C . VAL A 1 342 ? -11.404 8.143 -17.402 1.00 96.19 342 VAL A C 1
ATOM 2697 O O . VAL A 1 342 ? -11.430 9.330 -17.724 1.00 96.19 342 VAL A O 1
ATOM 2700 N N . HIS A 1 343 ? -12.511 7.396 -17.376 1.00 96.12 343 HIS A N 1
ATOM 2701 C CA . HIS A 1 343 ? -13.829 7.930 -17.737 1.00 96.12 343 HIS A CA 1
ATOM 2702 C C . HIS A 1 343 ? -14.253 9.100 -16.847 1.00 96.12 343 HIS A C 1
ATOM 2704 O O . HIS A 1 343 ? -14.760 10.100 -17.354 1.00 96.12 343 HIS A O 1
ATOM 2710 N N . TYR A 1 344 ? -13.985 9.026 -15.542 1.00 94.94 344 TYR A N 1
ATOM 2711 C CA . TYR A 1 344 ? -14.240 10.128 -14.617 1.00 94.94 344 TYR A CA 1
ATOM 2712 C C . TYR A 1 344 ? -13.473 11.393 -15.023 1.00 94.94 344 TYR A C 1
ATOM 2714 O O . TYR A 1 344 ? -14.047 12.479 -15.065 1.00 94.94 344 TYR A O 1
ATOM 2722 N N . LYS A 1 345 ? -12.187 11.259 -15.376 1.00 93.31 345 LYS A N 1
ATOM 2723 C CA . LYS A 1 345 ? -11.350 12.379 -15.840 1.00 93.31 345 LYS A CA 1
ATOM 2724 C C . LYS A 1 345 ? -11.812 12.959 -17.178 1.00 93.31 345 LYS A C 1
ATOM 2726 O O . LYS A 1 345 ? -11.634 14.151 -17.399 1.00 93.31 345 LYS A O 1
ATOM 2731 N N . MET A 1 346 ? -12.441 12.150 -18.029 1.00 93.75 346 MET A N 1
ATOM 2732 C CA . MET A 1 346 ? -13.073 12.601 -19.274 1.00 93.75 346 MET A CA 1
ATOM 2733 C C . MET A 1 346 ? -14.445 13.270 -19.066 1.00 93.75 346 MET A C 1
ATOM 2735 O O . MET A 1 346 ? -14.984 13.832 -20.013 1.00 93.75 346 MET A O 1
ATOM 2739 N N . GLY A 1 347 ? -15.022 13.212 -17.859 1.00 93.06 347 GLY A N 1
ATOM 2740 C CA . GLY A 1 347 ? -16.388 13.680 -17.581 1.00 93.06 347 GLY A CA 1
ATOM 2741 C C . GLY A 1 347 ? -17.487 12.660 -17.914 1.00 93.06 347 GLY A C 1
ATOM 2742 O O . GLY A 1 347 ? -18.672 12.973 -17.822 1.00 93.06 347 GLY A O 1
ATOM 2743 N N . ASN A 1 348 ? -17.123 11.422 -18.257 1.00 95.69 348 ASN A N 1
ATOM 2744 C CA . ASN A 1 348 ? -18.058 10.346 -18.590 1.00 95.69 348 ASN A CA 1
ATOM 2745 C C . ASN A 1 348 ? -18.529 9.625 -17.318 1.00 95.69 348 ASN A C 1
ATOM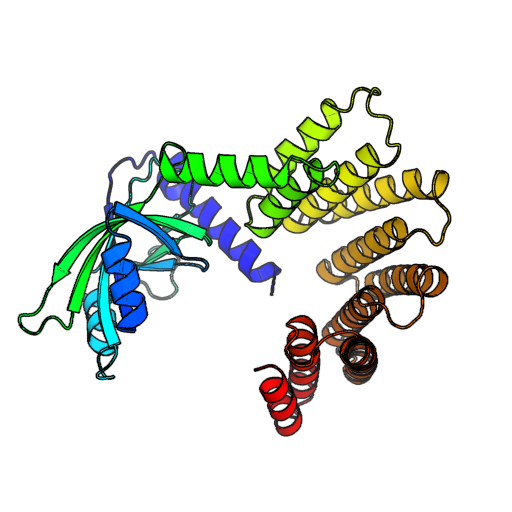 2747 O O . ASN A 1 348 ? -18.219 8.454 -17.095 1.00 95.69 348 ASN A O 1
ATOM 2751 N N . TYR A 1 349 ? -19.270 10.325 -16.460 1.00 94.31 349 TYR A N 1
ATOM 2752 C CA . TYR A 1 349 ? -19.605 9.832 -15.118 1.00 94.31 349 TYR A CA 1
ATOM 2753 C C . TYR A 1 349 ? -20.413 8.528 -15.105 1.00 94.31 349 TYR A C 1
ATOM 2755 O O . TYR A 1 349 ? -20.176 7.686 -14.244 1.00 94.31 349 TYR A O 1
ATOM 2763 N N . SER A 1 350 ? -21.314 8.314 -16.070 1.00 96.06 350 SER A N 1
ATOM 2764 C CA . SER A 1 350 ? -22.090 7.067 -16.160 1.00 96.06 350 SER A CA 1
ATOM 2765 C C . SER A 1 350 ? -21.203 5.850 -16.430 1.00 96.06 350 SER A C 1
ATOM 2767 O O . SER A 1 350 ? -21.354 4.825 -15.776 1.00 96.06 350 SER A O 1
ATOM 2769 N N . GLN A 1 351 ? -20.236 5.980 -17.344 1.00 94.25 351 GLN A N 1
ATOM 2770 C CA . GLN A 1 351 ? -19.271 4.912 -17.625 1.00 94.25 351 GLN A CA 1
ATOM 2771 C C . GLN A 1 351 ? -18.307 4.727 -16.450 1.00 94.25 351 GLN A C 1
ATOM 2773 O O . GLN A 1 351 ? -17.972 3.603 -16.092 1.00 94.25 351 GLN A O 1
ATOM 2778 N N . ALA A 1 352 ? -17.886 5.825 -15.814 1.00 94.94 352 ALA A N 1
ATOM 2779 C CA . ALA A 1 352 ? -17.045 5.762 -14.626 1.00 94.94 352 ALA A CA 1
ATOM 2780 C C . ALA A 1 352 ? -17.707 4.947 -13.508 1.00 94.94 352 ALA A C 1
ATOM 2782 O O . ALA A 1 352 ? -17.060 4.072 -12.937 1.00 94.94 352 ALA A O 1
ATOM 2783 N N . LEU A 1 353 ? -18.992 5.202 -13.239 1.00 95.19 353 LEU A N 1
ATOM 2784 C CA . LEU A 1 353 ? -19.769 4.464 -12.248 1.00 95.19 353 LEU A CA 1
ATOM 2785 C C . LEU A 1 353 ? -19.863 2.978 -12.605 1.00 95.19 353 LEU A C 1
ATOM 2787 O O . LEU A 1 353 ? -19.522 2.151 -11.771 1.00 95.19 353 LEU A O 1
ATOM 2791 N N . GLU A 1 354 ? -20.217 2.642 -13.848 1.00 96.19 354 GLU A N 1
ATOM 2792 C CA . GLU A 1 354 ? -20.328 1.247 -14.298 1.00 96.19 354 GLU A CA 1
ATOM 2793 C C . GLU A 1 354 ? -19.031 0.451 -14.059 1.00 96.19 354 GLU A C 1
ATOM 2795 O O . GLU A 1 354 ? -19.054 -0.686 -13.590 1.00 96.19 354 GLU A O 1
ATOM 2800 N N . TYR A 1 355 ? -17.873 1.041 -14.367 1.00 94.25 355 TYR A N 1
ATOM 2801 C CA . TYR A 1 355 ? -16.585 0.379 -14.155 1.00 94.25 355 TYR A CA 1
ATOM 2802 C C . TYR A 1 355 ? -16.163 0.325 -12.684 1.00 94.25 355 TYR A C 1
ATOM 2804 O O . TYR A 1 355 ? -15.524 -0.644 -12.282 1.00 94.25 355 TYR A O 1
ATOM 2812 N N . LEU A 1 356 ? -16.513 1.329 -11.876 1.00 92.25 356 LEU A N 1
ATOM 2813 C CA . LEU A 1 356 ? -16.265 1.296 -10.433 1.00 92.25 356 LEU A CA 1
ATOM 2814 C C . LEU A 1 356 ? -17.160 0.265 -9.732 1.00 92.25 356 LEU A C 1
ATOM 2816 O O . LEU A 1 356 ? -16.691 -0.414 -8.827 1.00 92.25 356 LEU A O 1
ATOM 2820 N N . GLU A 1 357 ? -18.399 0.082 -10.190 1.00 92.38 357 GLU A N 1
ATOM 2821 C CA . GLU A 1 357 ? -19.297 -0.975 -9.712 1.00 92.38 357 GLU A CA 1
ATOM 2822 C C . GLU A 1 357 ? -18.773 -2.370 -10.059 1.00 92.38 357 GLU A C 1
ATOM 2824 O O . GLU A 1 357 ? -18.832 -3.260 -9.222 1.00 92.38 357 GLU A O 1
ATOM 2829 N N . LYS A 1 358 ? -18.179 -2.559 -11.246 1.00 89.75 358 LYS A N 1
ATOM 2830 C CA . LYS A 1 358 ? -17.494 -3.817 -11.608 1.00 89.75 358 LYS A CA 1
ATOM 2831 C C . LYS A 1 358 ? -16.247 -4.106 -10.765 1.00 89.75 358 LYS A C 1
ATOM 2833 O O . LYS A 1 358 ? -15.738 -5.224 -10.812 1.00 89.75 358 LYS A O 1
ATOM 2838 N N . ALA A 1 359 ? -15.698 -3.101 -10.085 1.00 88.31 359 ALA A N 1
ATOM 2839 C CA . ALA A 1 359 ? -14.518 -3.252 -9.242 1.00 88.31 359 ALA A CA 1
ATOM 2840 C C . ALA A 1 359 ? -14.845 -3.590 -7.775 1.00 88.31 359 ALA A C 1
ATOM 2842 O O . ALA A 1 359 ? -13.936 -4.010 -7.056 1.00 88.31 359 ALA A O 1
ATOM 2843 N N . LEU A 1 360 ? -16.094 -3.384 -7.343 1.00 85.31 360 LEU A N 1
ATOM 2844 C CA . LEU A 1 360 ? -16.617 -3.764 -6.025 1.00 85.31 360 LEU A CA 1
ATOM 2845 C C . LEU A 1 360 ? -16.984 -5.251 -5.999 1.00 85.31 360 LEU A C 1
ATOM 2847 O O . LEU A 1 360 ? -16.745 -5.873 -4.937 1.00 85.31 360 LEU A O 1
#

Foldseek 3Di:
DLVVLLVVQVVLLVQLCVPPVVVVPQDKAKWKAKAKDFPVVVVVVVVQAQHKDWAQAKDKTASDQVVRVCRLVVHCPDVGIAMEMEIEIEGSVASPKRKHFCCPPDPDVPGRMIIIRGGFMWGWHDWAAPDPVRRYIYTYIYGDHCPDPVVVVVVVVVLVVLPPDPCRLLVVLVVCLVSSVLVVSLVSLVVQLVVPPPDDPDLCSNLSSLQSNLSSCVSVVVLVSSLVSLVVSLVSVVVPDPLLDLSNLVSLQVNLVSCLVVVVLVSSLVSLVSSLVSPPVNDDLLDLVNLVSLQSNLVSCVVVVVLVSSLVSLVSSLVSCPVHDDQLDQSNLVSLQSNLVSCVVVVVNVSSVVSNVSSD

Secondary structure (DSSP, 8-state):
-HHHHHHHHHHHHHHHIIIIIIS-----EEEEEEEEEEHHHHHHHHHTTTSEEEE-S-EEEES-HHHHHHHHHHTTTSTTEEEEEEEEEE-TT--SS-EEE-TTT-SSTT--EEEEPTTEEEEEEEEEESSTTS-EEEEEEEE--TT-HHHHHHHHHHHHHHHSSTTHHHHHHHHHHHTT-HHHHHHHHHHHHHH--S-S--TTHHHHHHHHHHHHHHHTT-HHHHHHHHHHHHHHHHTTS-TT-HHHHHHHHHHHHHHHHTT-HHHHHHHHHHHHHHHHHHS-SS-HHHHHHHHHHHHHHHHTT-HHHHHHHHHHHHHHHHHHS-TT-HHHHHHHHHHHHHHHHHT-HHHHHHHHHTT-

pLDDT: mean 82.61, std 12.14, range [39.28, 97.19]

InterPro domains:
  IPR011990 Tetratricopeptide-like helical domain superfamily [G3DSA:1.25.40.10] (209-360)
  IPR011990 Tetratricopeptide-like helical domain superfamily [SSF48452] (168-278)
  IPR011990 Tetratricopeptide-like helical domain superfamily [SSF48452] (243-360)
  IPR019734 Tetratricopeptide repeat [PS50005] (249-282)
  IPR019734 Tetratricopeptide repeat [PS50005] (291-324)
  IPR019734 Tetratricopeptide repeat [PS50005] (333-360)
  IPR019734 Tetratricopeptide repeat [SM00028] (207-240)
  IPR019734 Tetratricopeptide repeat [SM00028] (249-282)
  IPR019734 Tetratricopeptide repeat [SM00028] (291-324)
  IPR019734 Tetratricopeptide repeat [SM00028] (333-360)

Organism: Adineta ricciae (NCBI:txid249248)

Radius of gyration: 23.93 Å; chains: 1; bounding box: 61×47×59 Å